Protein AF-A0A0C9XAH0-F1 (afdb_monomer)

Radius of gyration: 36.06 Å; Cα contacts (8 Å, |Δi|>4): 54; chains: 1; bounding box: 73×32×102 Å

Organism: NCBI:txid1095629

Solvent-accessible surface area (backbone atoms only — not comparable to full-atom values): 13513 Å² total; per-residue (Å²): 139,84,73,80,78,66,77,83,84,69,86,74,72,73,92,79,67,67,76,47,65,67,68,72,76,70,68,80,74,64,76,90,79,58,51,73,66,60,49,52,53,50,53,50,53,51,52,50,24,51,51,26,45,52,55,50,53,52,53,53,48,55,50,52,50,51,52,51,52,50,51,51,54,47,49,54,52,50,51,54,48,51,51,58,49,47,66,68,66,46,75,78,82,59,86,62,73,67,89,38,90,80,76,53,93,70,63,86,80,40,68,71,52,50,53,53,52,52,53,53,53,49,52,50,51,48,54,51,50,52,52,51,50,52,50,50,51,53,51,50,55,51,51,54,53,51,54,52,50,52,54,50,49,53,53,50,53,55,46,50,53,51,47,52,54,49,49,53,51,46,50,56,40,51,76,70,68,54,57,81,90,75,51,79,78,79,84,79,78,84,58,76,67,64,60,48,53,68,63,48,74,79,59,90,77,81,79,94,74,92,74,78,91,76,86,82,82,129

Foldseek 3Di:
DPDQQDDQPPVDDPPDQDAQDPVLVVDPDDPVVDDPVNVVVSVVSNVVSVVSVVVVVVVVVVVVVSVVVSVVSNVVSVVVVVVVVCVVPPDPPPVPPPLCPPPDDDDCPDPVSVVVVVVVVVVVVVVVVVVVVVVVVVVVVVVVVVVLVVVVVVLVVVLVVQQVVLVVQQVVCVVVVNPPVPRDDRDDRDDSVVSVVVVPVVDPDDDDDDDDPPPPDD

Secondary structure (DSSP, 8-state):
--SSS---------S-PPPP-GGGGS----GGG--HHHHHHHHHHHHHHHHHHHHHHHHHHHHHHHHHHHHHHHHHHHHHHHHHHHHHHS-----S--S-TTSSPPPTT-HHHHHHHHHHHHHHHHHHHHHHHHHHHHHHHHHHHHHHHHHHHHHHHHHHHHHHHHHHHHHHHHHTT--GGGSPPPPPPPPHHHHHHHHHTT----------------

pLDDT: mean 75.17, std 14.87, range [35.25, 93.38]

Mean predicted aligned error: 19.0 Å

Structure (mmCIF, N/CA/C/O backbone):
data_AF-A0A0C9XAH0-F1
#
_entry.id   AF-A0A0C9XAH0-F1
#
loop_
_atom_site.group_PDB
_atom_site.id
_atom_site.type_symbol
_atom_site.label_atom_id
_atom_site.label_alt_id
_atom_site.label_comp_id
_atom_site.label_asym_id
_atom_site.label_entity_id
_atom_site.label_seq_id
_atom_site.pdbx_PDB_ins_code
_atom_site.Cartn_x
_atom_site.Cartn_y
_atom_site.Cartn_z
_atom_site.occupancy
_atom_site.B_iso_or_equiv
_atom_site.auth_seq_id
_atom_site.auth_comp_id
_atom_site.auth_asym_id
_atom_site.auth_atom_id
_atom_site.pdbx_PDB_model_num
ATOM 1 N N . MET A 1 1 ? 15.353 -12.039 24.503 1.00 46.12 1 MET A N 1
ATOM 2 C CA . MET A 1 1 ? 15.187 -10.779 23.742 1.00 46.12 1 MET A CA 1
ATOM 3 C C . MET A 1 1 ? 16.096 -10.728 22.511 1.00 46.12 1 MET A C 1
ATOM 5 O O . MET A 1 1 ? 16.166 -9.697 21.864 1.00 46.12 1 MET A O 1
ATOM 9 N N . GLU A 1 2 ? 16.726 -11.841 22.132 1.00 47.19 2 GLU A N 1
ATOM 10 C CA . GLU A 1 2 ? 17.478 -11.991 20.885 1.00 47.19 2 GLU A CA 1
ATOM 11 C C . GLU A 1 2 ? 16.563 -12.721 19.892 1.00 47.19 2 GLU A C 1
ATOM 13 O O . GLU A 1 2 ? 16.041 -13.782 20.231 1.00 47.19 2 GLU A O 1
ATOM 18 N N . GLY A 1 3 ? 16.277 -12.141 18.722 1.00 58.88 3 GLY A N 1
ATOM 19 C CA . GLY A 1 3 ? 15.548 -12.852 17.658 1.00 58.88 3 GLY A CA 1
ATOM 20 C C . GLY A 1 3 ? 14.512 -12.058 16.859 1.00 58.88 3 GLY A C 1
ATOM 21 O O . GLY A 1 3 ? 14.064 -12.554 15.829 1.00 58.88 3 GLY A O 1
ATOM 22 N N . ILE A 1 4 ? 14.128 -10.847 17.282 1.00 59.34 4 ILE A N 1
ATOM 23 C CA . ILE A 1 4 ? 13.184 -10.012 16.506 1.00 59.34 4 ILE A CA 1
ATOM 24 C C . ILE A 1 4 ? 13.928 -9.164 15.469 1.00 59.34 4 ILE A C 1
ATOM 26 O O . ILE A 1 4 ? 13.488 -9.057 14.327 1.00 59.34 4 ILE A O 1
ATOM 30 N N . ILE A 1 5 ? 15.084 -8.612 15.839 1.00 57.19 5 ILE A N 1
ATOM 31 C CA . ILE A 1 5 ? 15.962 -7.903 14.910 1.00 57.19 5 ILE A CA 1
ATOM 32 C C . ILE A 1 5 ? 16.958 -8.934 14.389 1.00 57.19 5 ILE A C 1
ATOM 34 O O . ILE A 1 5 ? 17.930 -9.262 15.063 1.00 57.19 5 ILE A O 1
ATOM 38 N N . LYS A 1 6 ? 16.651 -9.522 13.232 1.00 62.62 6 LYS A N 1
ATOM 39 C CA . LYS A 1 6 ? 17.622 -10.330 12.493 1.00 62.62 6 LYS A CA 1
ATOM 40 C C . LYS A 1 6 ? 18.626 -9.389 11.835 1.00 62.62 6 LYS A C 1
ATOM 42 O O . LYS A 1 6 ? 18.218 -8.356 11.293 1.00 62.62 6 LYS A O 1
ATOM 47 N N . ASP A 1 7 ? 19.903 -9.758 11.882 1.00 60.03 7 ASP A N 1
ATOM 48 C CA . ASP A 1 7 ? 20.935 -9.083 11.101 1.00 60.03 7 ASP A CA 1
ATOM 49 C C . ASP A 1 7 ? 20.530 -9.080 9.618 1.00 60.03 7 ASP A C 1
ATOM 51 O O . ASP A 1 7 ? 19.894 -10.036 9.157 1.00 60.03 7 ASP A O 1
ATOM 55 N N . PRO A 1 8 ? 20.810 -7.991 8.880 1.00 59.47 8 PRO A N 1
ATOM 56 C CA . PRO A 1 8 ? 20.426 -7.879 7.482 1.00 59.47 8 PRO A CA 1
ATOM 57 C C . PRO A 1 8 ? 21.003 -9.049 6.684 1.00 59.47 8 PRO A C 1
ATOM 59 O O . PRO A 1 8 ? 22.214 -9.154 6.497 1.00 59.47 8 PRO A O 1
ATOM 62 N N . VAL A 1 9 ? 20.115 -9.918 6.195 1.00 62.28 9 VAL A N 1
ATOM 63 C CA . VAL A 1 9 ? 20.442 -11.028 5.294 1.00 62.28 9 VAL A CA 1
ATOM 64 C C . VAL A 1 9 ? 20.652 -10.440 3.901 1.00 62.28 9 VAL A C 1
ATOM 66 O O . VAL A 1 9 ? 19.836 -10.600 3.000 1.00 62.28 9 VAL A O 1
ATOM 69 N N . ILE A 1 10 ? 21.748 -9.710 3.723 1.00 60.62 10 ILE A N 1
ATOM 70 C CA . ILE A 1 10 ? 22.366 -9.582 2.405 1.00 60.62 10 ILE A CA 1
ATOM 71 C C . ILE A 1 10 ? 23.533 -10.566 2.417 1.00 60.62 10 ILE A C 1
ATOM 73 O O . ILE A 1 10 ? 24.694 -10.181 2.465 1.00 60.62 10 ILE A O 1
ATOM 77 N N . GLU A 1 11 ? 23.215 -11.861 2.476 1.00 61.06 11 GLU A N 1
ATOM 78 C CA . GLU A 1 11 ? 24.232 -12.913 2.598 1.00 61.06 11 GLU A CA 1
ATOM 79 C C . GLU A 1 11 ? 25.118 -13.018 1.350 1.00 61.06 11 GLU A C 1
ATOM 81 O O . GLU A 1 11 ? 26.228 -13.528 1.446 1.00 61.06 11 GLU A O 1
ATOM 86 N N . HIS A 1 12 ? 24.698 -12.466 0.205 1.00 58.00 12 HIS A N 1
ATOM 87 C CA . HIS A 1 12 ? 25.516 -12.443 -1.003 1.00 58.00 12 HIS A CA 1
ATOM 88 C C . HIS A 1 12 ? 25.282 -11.181 -1.837 1.00 58.00 12 HIS A C 1
ATOM 90 O O . HIS A 1 12 ? 24.401 -11.139 -2.694 1.00 58.00 12 HIS A O 1
ATOM 96 N N . ILE A 1 13 ? 26.124 -10.167 -1.635 1.00 59.44 13 ILE A N 1
ATOM 97 C CA . ILE A 1 13 ? 26.487 -9.273 -2.737 1.00 59.44 13 ILE A CA 1
ATOM 98 C C . ILE A 1 13 ? 27.631 -9.991 -3.459 1.00 59.44 13 ILE A C 1
ATOM 100 O O . ILE A 1 13 ? 28.625 -10.305 -2.811 1.00 59.44 13 ILE A O 1
ATOM 104 N N . PRO A 1 14 ? 27.512 -10.323 -4.753 1.00 64.88 14 PRO A N 1
ATOM 105 C CA . PRO A 1 14 ? 28.654 -10.825 -5.502 1.00 64.88 14 PRO A CA 1
ATOM 106 C C . PRO A 1 14 ? 29.762 -9.765 -5.464 1.00 64.88 14 PRO A C 1
ATOM 108 O O . PRO A 1 14 ? 29.553 -8.656 -5.954 1.00 64.88 14 PRO A O 1
ATOM 111 N N . ASP A 1 15 ? 30.917 -10.092 -4.880 1.00 64.69 15 ASP A N 1
ATOM 112 C CA . ASP A 1 15 ? 32.038 -9.149 -4.715 1.00 64.69 15 ASP A CA 1
ATOM 113 C C . ASP A 1 15 ? 32.602 -8.650 -6.062 1.00 64.69 15 ASP A C 1
ATOM 115 O O . ASP A 1 15 ? 33.240 -7.601 -6.134 1.00 64.69 15 ASP A O 1
ATOM 119 N N . GLU A 1 16 ? 32.316 -9.361 -7.156 1.00 69.31 16 GLU A N 1
ATOM 120 C CA . GLU A 1 16 ? 32.789 -9.051 -8.505 1.00 69.31 16 GLU A CA 1
ATOM 121 C C . GLU A 1 16 ? 31.611 -8.851 -9.469 1.00 69.31 16 GLU A C 1
ATOM 123 O O . GLU A 1 16 ? 31.290 -9.704 -10.298 1.00 69.31 16 GLU A O 1
ATOM 128 N N . LEU A 1 17 ? 30.934 -7.703 -9.370 1.00 75.00 17 LEU A N 1
ATOM 129 C CA . LEU A 1 17 ? 29.996 -7.279 -10.409 1.00 75.00 17 LEU A CA 1
ATOM 130 C C . LEU A 1 17 ? 30.741 -6.523 -11.515 1.00 75.00 17 LEU A C 1
ATOM 132 O O . LEU A 1 17 ? 31.530 -5.621 -11.220 1.00 75.00 17 LEU A O 1
ATOM 136 N N . PRO A 1 18 ? 30.461 -6.814 -12.796 1.00 81.31 18 PRO A N 1
ATOM 137 C CA . PRO A 1 18 ? 31.086 -6.091 -13.889 1.00 81.31 18 PRO A CA 1
ATOM 138 C C . PRO A 1 18 ? 30.673 -4.616 -13.837 1.00 81.31 18 PRO A C 1
ATOM 140 O O . PRO A 1 18 ? 29.486 -4.275 -13.761 1.00 81.31 18 PRO A O 1
ATOM 143 N N . LEU A 1 19 ? 31.666 -3.728 -13.855 1.00 84.06 19 LEU A N 1
ATOM 144 C CA . LEU A 1 19 ? 31.449 -2.287 -13.875 1.00 84.06 19 LEU A CA 1
ATOM 145 C C . LEU A 1 19 ? 31.277 -1.822 -15.331 1.00 84.06 19 LEU A C 1
ATOM 147 O O . LEU A 1 19 ? 32.104 -2.155 -16.184 1.00 84.06 19 LEU A O 1
ATOM 151 N N . PRO A 1 20 ? 30.210 -1.073 -15.650 1.00 86.56 20 PRO A N 1
ATOM 152 C CA . PRO A 1 20 ? 30.066 -0.464 -16.965 1.00 86.56 20 PRO A CA 1
ATOM 153 C C . PRO A 1 20 ? 31.129 0.621 -17.170 1.00 86.56 20 PRO A C 1
ATOM 155 O O . PRO A 1 20 ? 31.326 1.486 -16.314 1.00 86.56 20 PRO A O 1
ATOM 158 N N . ASP A 1 21 ? 31.798 0.594 -18.322 1.00 85.94 21 ASP A N 1
ATOM 159 C CA . ASP A 1 21 ? 32.747 1.639 -18.698 1.00 85.94 21 ASP A CA 1
ATOM 160 C C . ASP A 1 21 ? 32.004 2.891 -19.191 1.00 85.94 21 ASP A C 1
ATOM 162 O O . ASP A 1 21 ? 31.569 2.995 -20.341 1.00 85.94 21 ASP A O 1
ATOM 166 N N . TRP A 1 22 ? 31.856 3.869 -18.298 1.00 85.31 22 TRP A N 1
ATOM 167 C CA . TRP A 1 22 ? 31.214 5.148 -18.603 1.00 85.31 22 TRP A CA 1
ATOM 168 C C . TRP A 1 22 ? 32.088 6.086 -19.443 1.00 85.31 22 TRP A C 1
ATOM 170 O O . TRP A 1 22 ? 31.577 7.060 -20.003 1.00 85.31 22 TRP A O 1
ATOM 180 N N . SER A 1 23 ? 33.392 5.813 -19.567 1.00 84.06 23 SER A N 1
ATOM 181 C CA . SER A 1 23 ? 34.313 6.672 -20.320 1.00 84.06 23 SER A CA 1
ATOM 182 C C . SER A 1 23 ? 33.972 6.721 -21.817 1.00 84.06 23 SER A C 1
ATOM 184 O O . SER A 1 23 ? 34.202 7.739 -22.480 1.00 84.06 23 SER A O 1
ATOM 186 N N . LEU A 1 24 ? 33.303 5.680 -22.329 1.00 80.38 24 LEU A N 1
ATOM 187 C CA . LEU A 1 24 ? 32.838 5.560 -23.714 1.00 80.38 24 LEU A CA 1
ATOM 188 C C . LEU A 1 24 ? 31.839 6.660 -24.126 1.00 80.38 24 LEU A C 1
ATOM 190 O O . LEU A 1 24 ? 31.758 7.018 -25.309 1.00 80.38 24 LEU A O 1
ATO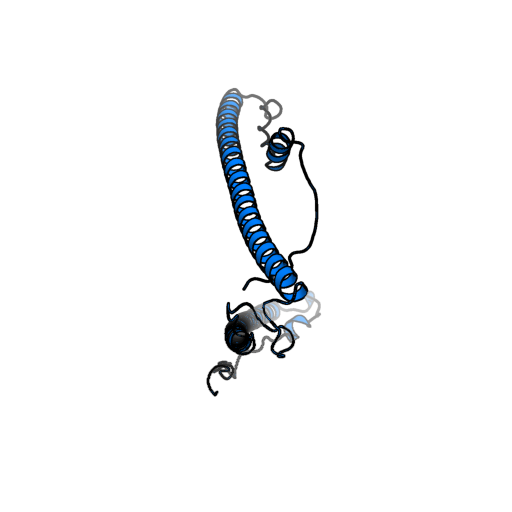M 194 N N . LEU A 1 25 ? 31.109 7.233 -23.161 1.00 79.31 25 LEU A N 1
ATOM 195 C CA . LEU A 1 25 ? 30.153 8.326 -23.382 1.00 79.31 25 LEU A CA 1
ATOM 196 C C . LEU A 1 25 ? 30.836 9.694 -23.533 1.00 79.31 25 LEU A C 1
ATOM 198 O O . LEU A 1 25 ? 30.278 10.604 -24.146 1.00 79.31 25 LEU A O 1
ATOM 202 N N . CYS A 1 26 ? 32.053 9.849 -23.010 1.00 74.25 26 CYS A N 1
ATOM 203 C CA . CYS A 1 26 ? 32.778 11.122 -22.993 1.00 74.25 26 CYS A CA 1
ATOM 204 C C . CYS A 1 26 ? 33.536 11.416 -24.298 1.00 74.25 26 CYS A C 1
ATOM 206 O O . CYS A 1 26 ? 34.076 12.511 -24.474 1.00 74.25 26 CYS A O 1
ATOM 208 N N . SER A 1 27 ? 33.576 10.465 -25.231 1.00 68.81 27 SER A N 1
ATOM 209 C CA . SER A 1 27 ? 34.263 10.621 -26.511 1.00 68.81 27 SER A CA 1
ATOM 210 C C . SER A 1 27 ? 33.478 11.550 -27.457 1.00 68.81 27 SER A C 1
ATOM 212 O O . SER A 1 27 ? 32.510 11.148 -28.108 1.00 68.81 27 SER A O 1
ATOM 214 N N . LYS A 1 28 ? 33.927 12.814 -27.528 1.00 65.12 28 LYS A N 1
ATOM 215 C CA . LYS A 1 28 ? 33.407 13.899 -28.390 1.00 65.12 28 LYS A CA 1
ATOM 216 C C . LYS A 1 28 ? 34.165 14.044 -29.721 1.00 65.12 28 LYS A C 1
ATOM 218 O O . LYS A 1 28 ? 34.132 15.109 -30.334 1.00 65.12 28 LYS A O 1
ATOM 223 N N . ALA A 1 29 ? 34.902 13.020 -30.150 1.00 65.44 29 ALA A N 1
ATOM 224 C CA . ALA A 1 29 ? 35.645 13.097 -31.404 1.00 65.44 29 ALA A CA 1
ATOM 225 C C . ALA A 1 29 ? 34.669 13.177 -32.603 1.00 65.44 29 ALA A C 1
ATOM 227 O O . ALA A 1 29 ? 33.700 12.414 -32.648 1.00 65.44 29 ALA A O 1
ATOM 228 N N . PRO A 1 30 ? 34.883 14.103 -33.557 1.00 65.00 30 PRO A N 1
ATOM 229 C CA . PRO A 1 30 ? 33.970 14.307 -34.676 1.00 65.00 30 PRO A CA 1
ATOM 230 C C . PRO A 1 30 ? 33.932 13.073 -35.593 1.00 65.00 30 PRO A C 1
ATOM 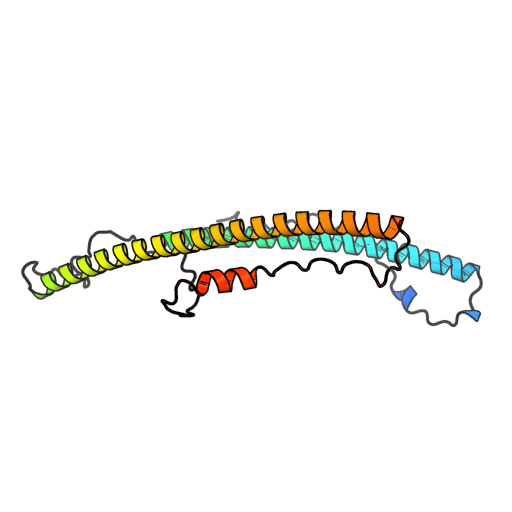232 O O . PRO A 1 30 ? 34.965 12.527 -35.964 1.00 65.00 30 PRO A O 1
ATOM 235 N N . LEU A 1 31 ? 32.723 12.664 -35.995 1.00 61.72 31 LEU A N 1
ATOM 236 C CA . LEU A 1 31 ? 32.425 11.475 -36.817 1.00 61.72 31 LEU A CA 1
ATOM 237 C C . LEU A 1 31 ? 33.313 11.241 -38.068 1.00 61.72 31 LEU A C 1
ATOM 239 O O . LEU A 1 31 ? 33.555 10.074 -38.372 1.00 61.72 31 LEU A O 1
ATOM 243 N N . PRO A 1 32 ? 33.832 12.261 -38.790 1.00 61.91 32 PRO A N 1
ATOM 244 C CA . PRO A 1 32 ? 34.646 12.040 -39.990 1.00 61.91 32 PRO A CA 1
ATOM 245 C C . PRO A 1 32 ? 36.018 11.395 -39.744 1.00 61.91 32 PRO A C 1
ATOM 247 O O . PRO A 1 32 ? 36.644 10.953 -40.702 1.00 61.91 32 PRO A O 1
ATOM 250 N N . SER A 1 33 ? 36.517 11.358 -38.501 1.00 65.81 33 SER A N 1
ATOM 251 C CA . SER A 1 33 ? 37.836 10.787 -38.176 1.00 65.81 33 SER A CA 1
ATOM 252 C C . SER A 1 33 ? 37.813 9.283 -37.885 1.00 65.81 33 SER A C 1
ATOM 254 O O . SER A 1 33 ? 38.867 8.684 -37.662 1.00 65.81 33 SER A O 1
ATOM 256 N N . TYR A 1 34 ? 36.634 8.657 -37.879 1.00 71.81 34 TYR A N 1
ATOM 257 C CA . TYR A 1 34 ? 36.492 7.242 -37.563 1.00 71.81 34 TYR A CA 1
ATOM 258 C C . TYR A 1 34 ? 36.506 6.377 -38.823 1.00 71.81 34 TYR A C 1
ATOM 260 O O . TYR A 1 34 ? 35.663 6.506 -39.708 1.00 71.81 34 TYR A O 1
ATOM 268 N N . SER A 1 35 ? 37.443 5.429 -38.864 1.00 83.62 35 SER A N 1
ATOM 269 C CA . SER A 1 35 ? 37.352 4.283 -39.768 1.00 83.62 35 SER A CA 1
ATOM 270 C C . SER A 1 35 ? 36.135 3.426 -39.405 1.00 83.62 35 SER A C 1
ATOM 272 O O . SER A 1 35 ? 35.741 3.359 -38.238 1.00 83.62 35 SER A O 1
ATOM 274 N N . ARG A 1 36 ? 35.566 2.720 -40.389 1.00 84.62 36 ARG A N 1
ATOM 275 C CA . ARG A 1 36 ? 34.455 1.775 -40.184 1.00 84.62 36 ARG A CA 1
ATOM 276 C C . ARG A 1 36 ? 34.761 0.754 -39.083 1.00 84.62 36 ARG A C 1
ATOM 278 O O . ARG A 1 36 ? 33.899 0.482 -38.258 1.00 84.62 36 ARG A O 1
ATOM 285 N N . TYR A 1 37 ? 35.994 0.255 -39.043 1.00 85.69 37 TYR A N 1
ATOM 286 C CA . TYR A 1 37 ? 36.451 -0.681 -38.016 1.00 85.69 37 TYR A CA 1
ATOM 287 C C . TYR A 1 37 ? 36.349 -0.082 -36.601 1.00 85.69 37 TYR A C 1
ATOM 289 O O . TYR A 1 37 ? 35.772 -0.691 -35.708 1.00 85.69 37 TYR A O 1
ATOM 297 N N . ASN A 1 38 ? 36.802 1.163 -36.422 1.00 83.50 38 ASN A N 1
ATOM 298 C CA . ASN A 1 38 ? 36.762 1.857 -35.130 1.00 83.50 38 ASN A CA 1
ATOM 299 C C . ASN A 1 38 ? 35.319 2.139 -34.664 1.00 83.50 38 ASN A C 1
ATOM 301 O O . ASN A 1 38 ? 35.058 2.239 -33.467 1.00 83.50 38 ASN A O 1
ATOM 305 N N . LEU A 1 39 ? 34.382 2.311 -35.604 1.00 84.00 39 LEU A N 1
ATOM 306 C CA . LEU A 1 39 ? 32.954 2.448 -35.306 1.00 84.00 39 LEU A CA 1
ATOM 307 C C . LEU A 1 39 ? 32.348 1.121 -34.841 1.00 84.00 39 LEU A C 1
ATOM 309 O O . LEU A 1 39 ? 31.641 1.115 -33.839 1.00 84.00 39 LEU A O 1
ATOM 313 N N . GLU A 1 40 ? 32.643 0.016 -35.529 1.00 87.94 40 GLU A N 1
ATOM 314 C CA . GLU A 1 40 ? 32.175 -1.324 -35.145 1.00 87.94 40 GLU A CA 1
ATOM 315 C C . GLU A 1 40 ? 32.716 -1.725 -33.759 1.00 87.94 40 GLU A C 1
ATOM 317 O O . GLU A 1 40 ? 31.945 -2.142 -32.897 1.00 87.94 40 GLU A O 1
ATOM 322 N N . GLU A 1 41 ? 34.003 -1.489 -33.491 1.00 87.38 41 GLU A N 1
ATOM 323 C CA . GLU A 1 41 ? 34.627 -1.730 -32.182 1.00 87.38 41 GLU A CA 1
ATOM 324 C C . GLU A 1 41 ? 33.981 -0.890 -31.070 1.00 87.38 41 GLU A C 1
ATOM 326 O O . GLU A 1 41 ? 33.631 -1.408 -30.008 1.00 87.38 41 GLU A O 1
ATOM 331 N N . ARG A 1 42 ? 33.721 0.397 -31.331 1.00 85.94 42 ARG A N 1
ATOM 332 C CA . ARG A 1 42 ? 33.041 1.277 -30.373 1.00 85.94 42 ARG A CA 1
ATOM 333 C C . ARG A 1 42 ? 31.590 0.859 -30.127 1.00 85.94 42 ARG A C 1
ATOM 335 O O . ARG A 1 42 ? 31.121 0.951 -28.995 1.00 85.94 42 ARG A O 1
ATOM 342 N N . CYS A 1 43 ? 30.874 0.408 -31.156 1.00 87.75 43 CYS A N 1
ATOM 343 C CA . CYS A 1 43 ? 29.521 -0.127 -31.009 1.00 87.75 43 CYS A CA 1
ATOM 344 C C . CYS A 1 43 ? 29.507 -1.393 -30.144 1.00 87.75 43 CYS A C 1
ATOM 346 O O . CYS A 1 43 ? 28.639 -1.509 -29.280 1.00 87.75 43 CYS A O 1
ATOM 348 N N . ASN A 1 44 ? 30.477 -2.292 -30.325 1.00 90.19 44 ASN A N 1
ATOM 349 C CA . ASN A 1 44 ? 30.611 -3.496 -29.506 1.00 90.19 44 ASN A CA 1
ATOM 350 C C . ASN A 1 44 ? 30.925 -3.147 -28.043 1.00 90.19 44 ASN A C 1
ATOM 352 O O . ASN A 1 44 ? 30.214 -3.600 -27.150 1.00 90.19 44 ASN A O 1
ATOM 356 N N . ALA A 1 45 ? 31.889 -2.254 -27.798 1.00 88.25 45 ALA A N 1
ATOM 357 C CA . ALA A 1 45 ? 32.232 -1.798 -26.448 1.00 88.25 45 ALA A CA 1
ATOM 358 C C . ALA A 1 45 ? 31.045 -1.121 -25.733 1.00 88.25 45 ALA A C 1
ATOM 360 O O . ALA A 1 45 ? 30.789 -1.361 -24.554 1.00 88.25 45 ALA A O 1
ATOM 361 N N . LEU A 1 46 ? 30.263 -0.305 -26.453 1.00 89.44 46 LEU A N 1
ATOM 362 C CA . LEU A 1 46 ? 29.039 0.299 -25.915 1.00 89.44 46 LEU A CA 1
ATOM 363 C C . LEU A 1 46 ? 27.955 -0.746 -25.615 1.00 89.44 46 LEU A C 1
ATOM 365 O O . LEU A 1 46 ? 27.236 -0.606 -24.624 1.00 89.44 46 LEU A O 1
ATOM 369 N N . ALA A 1 47 ? 27.822 -1.780 -26.448 1.00 91.00 47 ALA A N 1
ATOM 370 C CA . ALA A 1 47 ? 26.866 -2.861 -26.225 1.00 91.00 47 ALA A CA 1
ATOM 371 C C . ALA A 1 47 ? 27.225 -3.691 -24.980 1.00 91.00 47 ALA A C 1
ATOM 373 O O . ALA A 1 47 ? 26.340 -3.993 -24.178 1.00 91.00 47 ALA A O 1
ATOM 374 N N . GLU A 1 48 ? 28.509 -3.993 -24.779 1.00 90.88 48 GLU A N 1
ATOM 375 C CA . GLU A 1 48 ? 29.018 -4.676 -23.583 1.00 90.88 48 GLU A CA 1
ATOM 376 C C . GLU A 1 48 ? 28.814 -3.834 -22.318 1.00 90.88 48 GLU A C 1
ATOM 378 O O . GLU A 1 48 ? 28.241 -4.318 -21.339 1.00 90.88 48 GLU A O 1
ATOM 383 N N . ALA A 1 49 ? 29.170 -2.544 -22.354 1.00 90.00 49 ALA A N 1
ATOM 384 C CA . ALA A 1 49 ? 28.964 -1.630 -21.229 1.00 90.00 49 ALA A CA 1
ATOM 385 C C . ALA A 1 49 ? 27.475 -1.491 -20.859 1.00 90.00 49 ALA A C 1
ATOM 387 O O . ALA A 1 49 ? 27.119 -1.475 -19.679 1.00 90.00 49 ALA A O 1
ATOM 388 N N . LEU A 1 50 ? 26.582 -1.455 -21.853 1.00 92.12 50 LEU A N 1
ATOM 389 C CA . LEU A 1 50 ? 25.136 -1.466 -21.623 1.00 92.12 50 LEU A CA 1
ATOM 390 C C . LEU A 1 50 ? 24.675 -2.797 -21.009 1.00 92.12 50 LEU A C 1
ATOM 392 O O . LEU A 1 50 ? 23.811 -2.799 -20.129 1.00 92.12 50 LEU A O 1
ATOM 396 N N . GLY A 1 51 ? 25.261 -3.918 -21.434 1.00 91.12 51 GLY A N 1
ATOM 397 C CA . GLY A 1 51 ? 25.063 -5.230 -20.818 1.00 91.12 51 GLY A CA 1
ATOM 398 C C . GLY A 1 51 ? 25.422 -5.230 -19.329 1.00 91.12 51 GLY A C 1
ATOM 399 O O . GLY A 1 51 ? 24.593 -5.614 -18.504 1.00 91.12 51 GLY A O 1
ATOM 400 N N . HIS A 1 52 ? 26.599 -4.713 -18.969 1.00 91.19 52 HIS A N 1
ATOM 401 C CA . HIS A 1 52 ? 27.036 -4.587 -17.573 1.00 91.19 52 HIS A CA 1
ATOM 402 C C . HIS A 1 52 ? 26.109 -3.680 -16.753 1.00 91.19 52 HIS A C 1
ATOM 404 O O . HIS A 1 52 ? 25.706 -4.038 -15.647 1.00 91.19 52 HIS A O 1
ATOM 410 N N . ALA A 1 53 ? 25.689 -2.540 -17.313 1.00 91.50 53 ALA A N 1
ATOM 411 C CA . ALA A 1 53 ? 24.755 -1.631 -16.649 1.00 91.50 53 ALA A CA 1
ATOM 412 C C . ALA A 1 53 ? 23.388 -2.285 -16.368 1.00 91.50 53 ALA A C 1
ATOM 414 O O . ALA A 1 53 ? 22.801 -2.057 -15.311 1.00 91.50 53 ALA A O 1
ATOM 415 N N . LYS A 1 54 ? 22.883 -3.133 -17.277 1.00 92.44 54 LYS A N 1
ATOM 416 C CA . LYS A 1 54 ? 21.641 -3.894 -17.050 1.00 92.44 54 LYS A CA 1
ATOM 417 C C . LYS A 1 54 ? 21.764 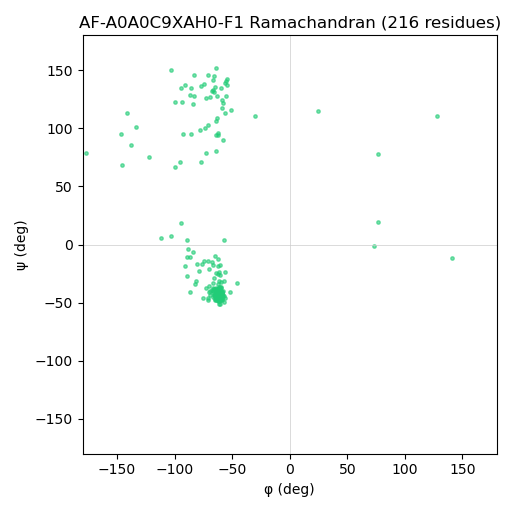-4.870 -15.883 1.00 92.44 54 LYS A C 1
ATOM 419 O O . LYS A 1 54 ? 20.836 -4.963 -15.085 1.00 92.44 54 LYS A O 1
ATOM 424 N N . VAL A 1 55 ? 22.893 -5.571 -15.777 1.00 89.56 55 VAL A N 1
ATOM 425 C CA . VAL A 1 55 ? 23.157 -6.497 -14.664 1.00 89.56 55 VAL A CA 1
ATOM 426 C C . VAL A 1 55 ? 23.224 -5.736 -13.338 1.00 89.56 55 VAL A C 1
ATOM 428 O O . VAL A 1 55 ? 22.569 -6.135 -12.380 1.00 89.56 55 VAL A O 1
ATOM 431 N N . GLN A 1 56 ? 23.918 -4.594 -13.301 1.00 87.94 56 GLN A N 1
ATOM 432 C CA . GLN A 1 56 ? 23.983 -3.721 -12.121 1.00 87.94 56 GLN A CA 1
ATOM 433 C C . GLN A 1 56 ? 22.598 -3.238 -11.675 1.00 87.94 56 GLN A C 1
ATOM 435 O O . GLN A 1 56 ? 22.274 -3.293 -10.492 1.00 87.94 56 GLN A O 1
ATOM 440 N N . LEU A 1 57 ? 21.750 -2.809 -12.616 1.00 90.81 57 LEU A N 1
ATOM 441 C CA . LEU A 1 57 ? 20.382 -2.386 -12.306 1.00 90.81 57 LEU A CA 1
ATOM 442 C C . LEU A 1 57 ? 19.525 -3.529 -11.758 1.00 90.81 57 LEU A C 1
ATOM 444 O O . LEU A 1 57 ? 18.755 -3.310 -10.826 1.00 90.81 57 LEU A O 1
ATOM 448 N N . ALA A 1 58 ? 19.655 -4.734 -12.317 1.00 89.31 58 ALA A N 1
ATOM 449 C CA . ALA A 1 58 ? 18.934 -5.901 -11.823 1.00 89.31 58 ALA A CA 1
ATOM 450 C C . ALA A 1 58 ? 19.341 -6.229 -10.380 1.00 89.31 58 ALA A C 1
ATOM 452 O O . ALA A 1 58 ? 18.479 -6.359 -9.517 1.00 89.31 58 ALA A O 1
ATOM 453 N N . VAL A 1 59 ? 20.646 -6.265 -10.094 1.00 87.06 59 VAL A N 1
ATOM 454 C CA . VAL A 1 59 ? 21.156 -6.520 -8.738 1.00 87.06 59 VAL A CA 1
ATOM 455 C C . VAL A 1 59 ? 20.732 -5.421 -7.765 1.00 87.06 59 VAL A C 1
ATOM 457 O O . VAL A 1 59 ? 20.273 -5.720 -6.666 1.00 87.06 59 VAL A O 1
ATOM 460 N N . ALA A 1 60 ? 20.817 -4.151 -8.166 1.00 86.81 60 ALA A N 1
ATOM 461 C CA . ALA A 1 60 ? 20.367 -3.036 -7.338 1.00 86.81 60 ALA A CA 1
ATOM 462 C C . ALA A 1 60 ? 18.872 -3.143 -6.992 1.00 86.81 60 ALA A C 1
ATOM 464 O O . ALA A 1 60 ? 18.490 -2.887 -5.852 1.00 86.81 60 ALA A O 1
ATOM 465 N N . HIS A 1 61 ? 18.033 -3.563 -7.944 1.00 90.00 61 HIS A N 1
ATOM 466 C CA . HIS A 1 61 ? 16.610 -3.791 -7.695 1.00 90.00 61 HIS A CA 1
ATOM 467 C C . HIS A 1 61 ? 16.398 -4.919 -6.677 1.00 90.00 61 HIS A C 1
ATOM 469 O O . HIS A 1 61 ? 15.662 -4.728 -5.711 1.00 90.00 61 HIS A O 1
ATOM 475 N N . GLU A 1 62 ? 17.076 -6.057 -6.830 1.00 87.00 62 GLU A N 1
ATOM 476 C CA . GLU A 1 62 ? 16.978 -7.164 -5.868 1.00 87.00 62 GLU A CA 1
ATOM 477 C C . GLU A 1 62 ? 17.414 -6.734 -4.456 1.00 87.00 62 GLU A C 1
ATOM 479 O O . GLU A 1 62 ? 16.720 -7.020 -3.478 1.00 87.00 62 GLU A O 1
ATOM 484 N N . ILE A 1 63 ? 18.495 -5.953 -4.339 1.00 86.00 63 ILE A N 1
ATOM 485 C CA . ILE A 1 63 ? 18.948 -5.387 -3.058 1.00 86.00 63 ILE A CA 1
ATOM 486 C C . ILE A 1 63 ? 17.881 -4.463 -2.461 1.00 86.00 63 ILE A C 1
ATOM 488 O O . ILE A 1 63 ? 17.537 -4.600 -1.286 1.00 86.00 63 ILE A O 1
ATOM 492 N N . MET A 1 64 ? 17.327 -3.538 -3.251 1.00 88.75 64 MET A N 1
ATOM 493 C CA . MET A 1 64 ? 16.272 -2.629 -2.789 1.00 88.75 64 MET A CA 1
ATOM 494 C C . MET A 1 64 ? 15.012 -3.384 -2.352 1.00 88.75 64 MET A C 1
ATOM 496 O O . MET A 1 64 ? 14.391 -3.020 -1.351 1.00 88.75 64 MET A O 1
ATOM 500 N N . SER A 1 65 ? 14.638 -4.437 -3.080 1.00 88.00 65 SER A N 1
ATOM 501 C CA . SER A 1 65 ? 13.517 -5.314 -2.736 1.00 88.00 65 SER A CA 1
ATOM 502 C C . SER A 1 65 ? 13.764 -6.019 -1.400 1.00 88.00 65 SER A C 1
ATOM 504 O O . SER A 1 65 ? 12.918 -5.957 -0.506 1.00 88.00 65 SER A O 1
ATOM 506 N N . GLY A 1 66 ? 14.959 -6.590 -1.209 1.00 86.19 66 GLY A N 1
ATOM 507 C CA . GLY A 1 66 ? 15.365 -7.217 0.051 1.00 86.19 66 GLY A CA 1
ATOM 508 C C . GLY A 1 66 ? 15.339 -6.244 1.233 1.00 86.19 66 GLY A C 1
ATOM 509 O O . GLY A 1 66 ? 14.737 -6.540 2.266 1.00 86.19 66 GLY A O 1
ATOM 510 N N . GLN A 1 67 ? 15.904 -5.045 1.062 1.00 85.69 67 GLN A N 1
ATOM 511 C CA . GLN A 1 67 ? 15.877 -3.982 2.075 1.00 85.69 67 GLN A CA 1
ATOM 512 C C . GLN A 1 67 ? 14.448 -3.543 2.416 1.00 85.69 67 GLN A C 1
ATOM 514 O O . GLN A 1 67 ? 14.109 -3.375 3.588 1.00 85.69 67 GLN A O 1
ATOM 519 N N . SER A 1 68 ? 13.590 -3.400 1.404 1.00 88.75 68 SER A N 1
ATOM 520 C CA . SER A 1 68 ? 12.182 -3.037 1.596 1.00 88.75 68 SER A CA 1
ATOM 521 C C . SER A 1 68 ? 11.431 -4.122 2.371 1.00 88.75 68 SER A C 1
ATOM 523 O O . SER A 1 68 ? 10.705 -3.818 3.316 1.00 88.75 68 SER A O 1
ATOM 525 N N . GLY A 1 69 ? 11.647 -5.394 2.024 1.00 88.75 69 GLY A N 1
ATOM 526 C CA . GLY A 1 69 ? 11.088 -6.533 2.751 1.00 88.75 69 GLY A CA 1
ATOM 527 C C . GLY A 1 6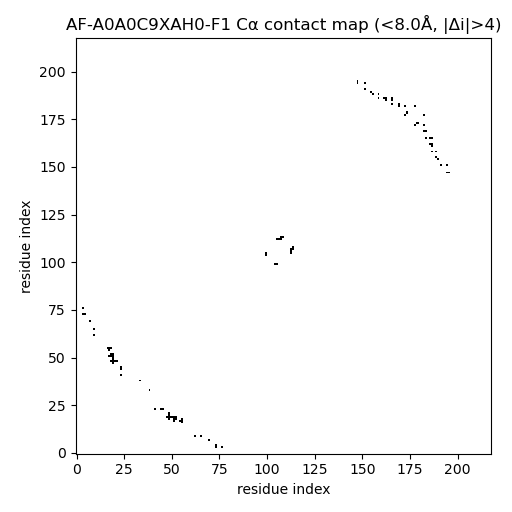9 ? 11.537 -6.565 4.212 1.00 88.75 69 GLY A C 1
ATOM 528 O O . GLY A 1 69 ? 10.720 -6.768 5.111 1.00 88.75 69 GLY A O 1
ATOM 529 N N . GLN A 1 70 ? 12.816 -6.289 4.472 1.00 84.88 70 GLN A N 1
ATOM 530 C CA . GLN A 1 70 ? 13.351 -6.224 5.829 1.00 84.88 70 GLN A CA 1
ATOM 531 C C . GLN A 1 70 ? 12.717 -5.098 6.654 1.00 84.88 70 GLN A C 1
ATOM 533 O O . GLN A 1 70 ? 12.349 -5.332 7.806 1.00 84.88 70 GLN A O 1
ATOM 538 N N . LEU A 1 71 ? 12.544 -3.908 6.072 1.00 90.56 71 LEU A N 1
ATOM 539 C CA . LEU A 1 71 ? 11.893 -2.783 6.746 1.00 90.56 71 LEU A CA 1
ATOM 540 C C . LEU A 1 71 ? 10.459 -3.134 7.164 1.00 90.56 71 LEU A C 1
ATOM 542 O O . LEU A 1 71 ? 10.050 -2.834 8.283 1.00 90.56 71 LEU A O 1
ATOM 546 N N . ILE A 1 72 ? 9.712 -3.827 6.299 1.00 90.75 72 ILE A N 1
ATOM 547 C CA . ILE A 1 72 ? 8.351 -4.287 6.608 1.00 90.75 72 ILE A CA 1
ATOM 548 C C . ILE A 1 72 ? 8.364 -5.258 7.794 1.00 90.75 72 ILE A C 1
ATOM 550 O O . ILE A 1 72 ? 7.596 -5.080 8.737 1.00 90.75 72 ILE A O 1
ATOM 554 N N . VAL A 1 73 ? 9.254 -6.256 7.787 1.00 89.00 73 VAL A N 1
ATOM 555 C CA . VAL A 1 73 ? 9.357 -7.235 8.884 1.00 89.00 73 VAL A CA 1
ATOM 556 C C . VAL A 1 73 ? 9.726 -6.554 10.205 1.00 89.00 73 VAL A C 1
ATOM 558 O O . VAL A 1 73 ? 9.137 -6.867 11.241 1.00 89.00 73 VAL A O 1
ATOM 561 N N . GLN A 1 74 ? 10.664 -5.603 10.179 1.00 87.62 74 GLN A N 1
ATOM 562 C CA . GLN A 1 74 ? 11.036 -4.823 11.360 1.00 87.62 74 GLN A CA 1
ATOM 563 C C . GLN A 1 74 ? 9.861 -3.987 11.874 1.00 87.62 74 GLN A C 1
ATOM 565 O O . GLN A 1 74 ? 9.572 -4.031 13.068 1.00 87.62 74 GLN A O 1
ATOM 570 N N . ASN A 1 75 ? 9.140 -3.298 10.986 1.00 92.56 75 ASN A N 1
ATOM 571 C CA . ASN A 1 75 ? 7.954 -2.521 11.348 1.00 92.56 75 ASN A CA 1
ATOM 572 C C . ASN A 1 75 ? 6.876 -3.396 11.991 1.00 92.56 75 ASN A C 1
ATOM 574 O O . ASN A 1 75 ? 6.394 -3.067 13.071 1.00 92.56 75 ASN A O 1
ATOM 578 N N . MET A 1 76 ? 6.565 -4.554 11.403 1.00 89.44 76 MET A N 1
ATOM 579 C CA . MET A 1 76 ? 5.613 -5.505 11.987 1.00 89.44 76 MET A CA 1
ATOM 580 C C . MET A 1 76 ? 6.049 -5.976 13.382 1.00 89.44 76 MET A C 1
ATOM 582 O O . MET A 1 76 ? 5.225 -6.094 14.289 1.00 89.44 76 MET A O 1
ATOM 586 N N . GLY A 1 77 ? 7.347 -6.232 13.573 1.00 90.38 77 GLY A N 1
ATOM 587 C CA . GLY A 1 77 ? 7.906 -6.590 14.876 1.00 90.38 77 GLY A CA 1
ATOM 588 C C . GLY A 1 77 ? 7.778 -5.464 15.908 1.00 90.38 77 GLY A C 1
ATOM 589 O O . GLY A 1 77 ? 7.404 -5.723 17.054 1.00 90.38 77 GLY A O 1
ATOM 590 N N . MET A 1 78 ? 8.042 -4.218 15.503 1.00 91.56 78 MET A N 1
ATOM 591 C CA . MET A 1 78 ? 7.876 -3.036 16.355 1.00 91.56 78 MET A CA 1
ATOM 592 C C . MET A 1 78 ? 6.412 -2.808 16.726 1.00 91.56 78 MET A C 1
ATOM 594 O O . MET A 1 78 ? 6.114 -2.609 17.899 1.00 91.56 78 MET A O 1
ATOM 598 N N . GLU A 1 79 ? 5.485 -2.915 15.774 1.00 93.19 79 GLU A N 1
ATOM 599 C CA . GLU A 1 79 ? 4.048 -2.808 16.041 1.00 93.19 79 GLU A CA 1
ATOM 600 C C . GLU A 1 79 ? 3.567 -3.875 17.025 1.00 93.19 79 GLU A C 1
ATOM 602 O O . GLU A 1 79 ? 2.837 -3.566 17.966 1.00 93.19 79 GLU A O 1
ATOM 607 N N . ALA A 1 80 ? 3.995 -5.129 16.851 1.00 92.06 80 ALA A N 1
ATOM 608 C CA . ALA A 1 80 ? 3.660 -6.200 17.783 1.00 92.06 80 ALA A CA 1
ATOM 609 C C . ALA A 1 80 ? 4.177 -5.887 19.196 1.00 92.06 80 ALA A C 1
ATOM 611 O O . ALA A 1 80 ? 3.446 -6.046 20.174 1.00 92.06 80 ALA A O 1
ATOM 612 N N . MET A 1 81 ? 5.409 -5.382 19.313 1.00 90.62 81 MET A N 1
ATOM 613 C CA . MET A 1 81 ? 5.967 -4.963 20.598 1.00 90.62 81 MET A CA 1
ATOM 614 C C . MET A 1 81 ? 5.175 -3.804 21.202 1.00 90.62 81 MET A C 1
ATOM 616 O O . MET A 1 81 ? 4.798 -3.886 22.370 1.00 90.62 81 MET A O 1
ATOM 620 N N . HIS A 1 82 ? 4.864 -2.776 20.413 1.00 93.38 82 HIS A N 1
ATOM 621 C CA . HIS A 1 82 ? 4.053 -1.642 20.847 1.00 93.38 82 HIS A CA 1
ATOM 622 C C . HIS A 1 82 ? 2.689 -2.095 21.360 1.00 93.38 82 HIS A C 1
ATOM 624 O O . HIS A 1 82 ? 2.301 -1.673 22.442 1.00 93.38 82 HIS A O 1
ATOM 630 N N . ARG A 1 83 ? 2.006 -3.020 20.675 1.00 90.50 83 AR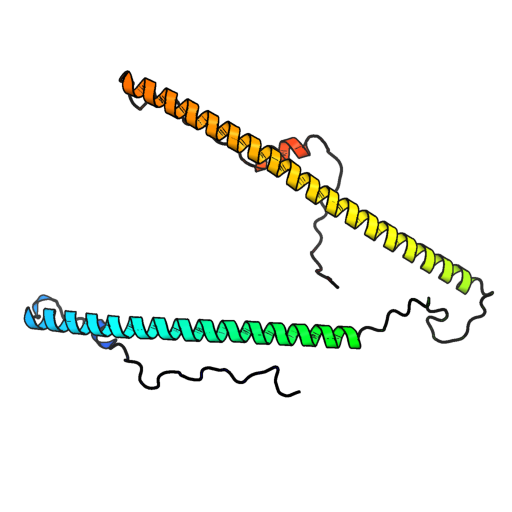G A N 1
ATOM 631 C CA . ARG A 1 83 ? 0.741 -3.595 21.164 1.00 90.50 83 ARG A CA 1
ATOM 632 C C . ARG A 1 83 ? 0.924 -4.299 22.506 1.00 90.50 83 ARG A C 1
ATOM 634 O O . ARG A 1 83 ? 0.180 -4.027 23.440 1.00 90.50 83 ARG A O 1
ATOM 641 N N . THR A 1 84 ? 1.949 -5.143 22.648 1.00 90.00 84 THR A N 1
ATOM 642 C CA . THR A 1 84 ? 2.189 -5.849 23.922 1.00 90.00 84 THR A CA 1
ATOM 643 C C . THR A 1 84 ? 2.582 -4.921 25.071 1.00 90.00 84 THR A C 1
ATOM 645 O O . THR A 1 84 ? 2.259 -5.211 26.222 1.00 90.00 84 THR A O 1
ATOM 648 N N . LEU A 1 85 ? 3.300 -3.829 24.790 1.00 90.44 85 LEU A N 1
ATOM 649 C CA . LEU A 1 85 ? 3.636 -2.809 25.782 1.00 90.44 85 LEU A CA 1
ATOM 650 C C . LEU A 1 85 ? 2.392 -2.019 26.160 1.00 90.44 85 LEU A C 1
ATOM 652 O O . LEU A 1 85 ? 2.081 -1.919 27.341 1.00 90.44 85 LEU A O 1
ATOM 656 N N . PHE A 1 86 ? 1.629 -1.570 25.168 1.00 88.69 86 PHE A N 1
ATOM 657 C CA . PHE A 1 86 ? 0.378 -0.859 25.371 1.00 88.69 86 PHE A CA 1
ATOM 658 C C . PHE A 1 86 ? -0.609 -1.677 26.211 1.00 88.69 86 PHE A C 1
ATOM 660 O O . PHE A 1 86 ? -1.138 -1.173 27.193 1.00 88.69 86 PHE A O 1
ATOM 667 N N . GLU A 1 87 ? -0.798 -2.965 25.921 1.00 86.81 87 GLU A N 1
ATOM 668 C CA . GLU A 1 87 ? -1.644 -3.857 26.729 1.00 86.81 87 GLU A CA 1
ATOM 669 C C . GLU A 1 87 ? -1.179 -3.988 28.189 1.00 86.81 87 GLU A C 1
ATOM 671 O O . GLU A 1 87 ? -2.002 -4.179 29.087 1.00 86.81 87 GLU A O 1
ATOM 676 N N . LYS A 1 88 ? 0.134 -3.909 28.442 1.00 85.44 88 LYS A N 1
ATOM 677 C CA . LYS A 1 88 ? 0.710 -3.984 29.793 1.00 85.44 88 LYS A CA 1
ATOM 678 C C . LYS A 1 88 ? 0.662 -2.650 30.535 1.00 85.44 88 LYS A C 1
ATOM 680 O O . LYS A 1 88 ? 0.537 -2.660 31.758 1.00 85.44 88 LYS A O 1
ATOM 685 N N . GLU A 1 89 ? 0.805 -1.540 29.819 1.00 85.44 89 GLU A N 1
ATOM 686 C CA . GLU A 1 89 ? 0.800 -0.180 30.364 1.00 85.44 89 GLU A CA 1
ATOM 687 C C . GLU A 1 89 ? -0.613 0.342 30.606 1.00 85.44 89 GLU A C 1
ATOM 689 O O . GLU A 1 89 ? -0.833 1.098 31.555 1.00 85.44 89 GLU A O 1
ATOM 694 N N . GLN A 1 90 ? -1.581 -0.079 29.790 1.00 77.31 90 GLN A N 1
ATOM 695 C CA . GLN A 1 90 ? -2.972 0.282 29.998 1.00 77.31 90 GLN A CA 1
ATOM 696 C C . GLN A 1 90 ? -3.416 -0.216 31.377 1.00 77.31 90 GLN A C 1
ATOM 698 O O . GLN A 1 90 ? -3.303 -1.416 31.673 1.00 77.31 90 GLN A O 1
ATOM 703 N N . PRO A 1 91 ? -3.939 0.672 32.247 1.00 69.50 91 PRO A N 1
ATOM 704 C CA . PRO A 1 91 ? -4.552 0.219 33.477 1.00 69.50 91 PRO A CA 1
ATOM 705 C C . PRO A 1 91 ? -5.633 -0.779 33.080 1.00 69.50 91 PRO A C 1
ATOM 707 O O . PRO A 1 91 ? -6.476 -0.493 32.228 1.00 69.50 91 PRO A O 1
ATOM 710 N N . LYS A 1 92 ? -5.606 -1.978 33.672 1.00 70.94 92 LYS A N 1
ATOM 711 C CA . LYS A 1 92 ? -6.715 -2.918 33.514 1.00 70.94 92 LYS A CA 1
ATOM 712 C C . LYS A 1 92 ? -7.973 -2.134 33.860 1.00 70.94 92 LYS A C 1
ATOM 714 O O . LYS A 1 92 ? -8.094 -1.681 35.000 1.00 70.94 92 LYS A O 1
ATOM 719 N N . ASN A 1 93 ? -8.865 -1.950 32.884 1.00 58.19 93 ASN A N 1
ATOM 720 C CA . ASN A 1 93 ? -10.195 -1.403 33.108 1.00 58.19 93 ASN A CA 1
ATOM 721 C C . ASN A 1 93 ? -10.923 -2.404 33.996 1.00 58.19 93 ASN A C 1
ATOM 723 O O . ASN A 1 93 ? -11.649 -3.280 33.534 1.00 58.19 93 ASN A O 1
ATOM 727 N N . ASN A 1 94 ? -10.646 -2.334 35.292 1.00 56.50 94 ASN A N 1
ATOM 728 C CA . ASN A 1 94 ? -11.461 -2.975 36.281 1.00 56.50 94 ASN A CA 1
ATOM 729 C C . ASN A 1 94 ? -12.799 -2.259 36.153 1.00 56.50 94 ASN A C 1
ATOM 731 O O . ASN A 1 94 ? -12.942 -1.134 36.614 1.00 56.50 94 ASN A O 1
ATOM 735 N N . ASP A 1 95 ? -13.776 -2.945 35.569 1.00 53.72 95 ASP A N 1
ATOM 736 C CA . ASP A 1 95 ? -15.199 -2.571 35.528 1.00 53.72 95 ASP A CA 1
ATOM 737 C C . ASP A 1 95 ? -15.809 -2.385 36.934 1.00 53.72 95 ASP A C 1
ATOM 739 O O . ASP A 1 95 ? -16.994 -2.128 37.121 1.00 53.72 95 ASP A O 1
ATOM 743 N N . ARG A 1 96 ? -14.976 -2.509 37.971 1.00 57.88 96 ARG A N 1
ATOM 744 C CA . ARG A 1 96 ? -15.224 -1.955 39.286 1.00 57.88 96 ARG A CA 1
ATOM 745 C C . ARG A 1 96 ? -15.244 -0.443 39.142 1.00 57.88 96 ARG A C 1
ATOM 747 O O . ARG A 1 96 ? -14.196 0.191 39.239 1.00 57.88 96 ARG A O 1
ATOM 754 N N . THR A 1 97 ? -16.446 0.107 38.959 1.00 59.16 97 THR A N 1
ATOM 755 C CA . THR A 1 97 ? -16.782 1.498 39.277 1.00 59.16 97 THR A CA 1
ATOM 756 C C . THR A 1 97 ? -15.904 1.918 40.444 1.00 59.16 97 THR A C 1
ATOM 758 O O . THR A 1 97 ? -16.013 1.332 41.526 1.00 59.16 97 THR A O 1
ATOM 761 N N . ALA A 1 98 ? -14.946 2.815 40.203 1.00 59.03 98 ALA A N 1
ATOM 762 C CA . ALA A 1 98 ? -14.010 3.226 41.232 1.00 59.03 98 ALA A CA 1
ATOM 763 C C . ALA A 1 98 ? -14.834 3.889 42.337 1.00 59.03 98 ALA A C 1
ATOM 765 O O . ALA A 1 98 ? -15.157 5.068 42.251 1.00 59.03 98 ALA A O 1
ATOM 766 N N . MET A 1 99 ? -15.217 3.117 43.364 1.00 58.31 99 MET A N 1
ATOM 767 C CA . MET A 1 99 ? -16.087 3.604 44.438 1.00 58.31 99 MET A CA 1
ATOM 768 C C . MET A 1 99 ? -15.443 4.785 45.176 1.00 58.31 99 MET A C 1
ATOM 770 O O . MET A 1 99 ? -16.141 5.548 45.841 1.00 58.31 99 MET A O 1
ATOM 774 N N . PHE A 1 100 ? -14.122 4.951 45.016 1.00 62.72 100 PHE A N 1
ATOM 775 C CA . PHE A 1 100 ? -13.304 5.986 45.631 1.00 62.72 100 PHE A CA 1
ATOM 776 C C . PHE A 1 100 ? -12.291 6.562 44.622 1.00 62.72 100 PHE A C 1
ATOM 778 O O . PHE A 1 100 ? -11.133 6.143 44.612 1.00 62.72 100 PHE A O 1
ATOM 785 N N . PRO A 1 101 ? -12.664 7.561 43.801 1.00 61.88 101 PRO A N 1
ATOM 786 C CA . PRO A 1 101 ? -11.762 8.168 42.811 1.00 61.88 101 PRO A CA 1
ATOM 787 C C . PRO A 1 101 ? -10.520 8.856 43.416 1.00 61.88 101 PRO A C 1
ATOM 789 O O . PRO A 1 101 ? -9.578 9.162 42.696 1.00 61.88 101 PRO A O 1
ATOM 792 N N . LYS A 1 102 ? -10.489 9.077 44.741 1.00 67.69 102 LYS A N 1
ATOM 793 C CA . LYS A 1 102 ? -9.331 9.613 45.488 1.00 67.69 102 LYS A CA 1
ATOM 794 C C . LYS A 1 102 ? -8.670 8.601 46.441 1.00 67.69 102 LYS A C 1
ATOM 796 O O . LYS A 1 102 ? -7.819 8.995 47.225 1.00 67.69 102 LYS A O 1
ATOM 801 N N . GLY A 1 103 ? -9.086 7.330 46.440 1.00 68.06 103 GLY A N 1
ATOM 802 C CA . GLY A 1 103 ? -8.512 6.290 47.312 1.00 68.06 103 GLY A CA 1
ATOM 803 C C . GLY A 1 103 ? -8.881 6.373 48.803 1.00 68.06 103 GLY A C 1
ATOM 804 O O . GLY A 1 103 ? -8.493 5.497 49.569 1.00 68.06 103 GLY A O 1
ATOM 805 N N . PHE A 1 104 ? -9.659 7.376 49.223 1.00 69.44 104 PHE A N 1
ATOM 806 C CA . PHE A 1 104 ? -10.182 7.486 50.587 1.00 69.44 104 PHE A CA 1
ATOM 807 C C . PHE A 1 104 ? -11.582 6.878 50.680 1.00 69.44 104 PHE A C 1
ATOM 809 O O . PHE A 1 104 ? -12.433 7.164 49.834 1.00 69.44 104 PHE A O 1
ATOM 816 N N . GLY A 1 105 ? -11.829 6.075 51.719 1.00 64.81 105 GLY A N 1
ATOM 817 C CA . GLY A 1 105 ? -13.160 5.550 52.015 1.00 64.81 105 GLY A CA 1
ATOM 818 C C . GLY A 1 105 ? -14.153 6.694 52.226 1.00 64.81 105 GLY A C 1
ATOM 819 O O . GLY A 1 105 ? -13.942 7.553 53.077 1.00 64.81 105 GLY A O 1
ATOM 820 N N . ARG A 1 106 ? -15.216 6.718 51.423 1.00 69.00 106 ARG A N 1
ATOM 821 C CA . ARG A 1 106 ? -16.356 7.637 51.551 1.00 69.00 106 ARG A CA 1
ATOM 822 C C . ARG A 1 106 ? -17.546 6.903 52.154 1.00 69.00 106 ARG A C 1
ATOM 824 O O . ARG A 1 106 ? -17.709 5.701 51.933 1.00 69.00 106 ARG A O 1
ATOM 831 N N . HIS A 1 107 ? -18.395 7.623 52.878 1.00 71.06 107 HIS A N 1
ATOM 832 C CA . HIS A 1 107 ? -19.665 7.073 53.328 1.00 71.06 107 HIS A CA 1
ATOM 833 C C . HIS A 1 107 ? -20.614 6.959 52.131 1.00 71.06 107 HIS A C 1
ATOM 835 O O . HIS A 1 107 ? -20.874 7.938 51.441 1.00 71.06 107 HIS A O 1
ATOM 841 N N . ALA A 1 108 ? -21.161 5.765 51.893 1.00 67.81 108 ALA A N 1
ATOM 842 C CA . ALA A 1 108 ? -22.110 5.522 50.800 1.00 67.81 108 ALA A CA 1
ATOM 843 C C . ALA A 1 108 ? -23.440 6.292 50.957 1.00 67.81 108 ALA A C 1
ATOM 845 O O . ALA A 1 108 ? -24.259 6.323 50.043 1.00 67.81 108 ALA A O 1
ATOM 846 N N . THR A 1 109 ? -23.657 6.904 52.122 1.00 74.56 109 THR A N 1
ATOM 847 C CA . THR A 1 109 ? -24.820 7.742 52.429 1.00 74.56 109 THR A CA 1
ATOM 848 C C . THR A 1 109 ? -24.592 9.215 52.075 1.00 74.56 109 THR A C 1
ATOM 850 O O . THR A 1 109 ? -25.547 9.987 52.097 1.00 74.56 109 THR A O 1
ATOM 853 N N . ASP A 1 110 ? -23.359 9.628 51.750 1.00 79.62 110 ASP A N 1
ATOM 854 C CA . ASP A 1 110 ? -23.096 11.023 51.396 1.00 79.62 110 ASP A CA 1
ATOM 855 C C . ASP A 1 110 ? -23.814 11.396 50.087 1.00 79.62 110 ASP A C 1
ATOM 857 O O . ASP A 1 110 ? -23.668 10.695 49.077 1.00 79.62 110 ASP A O 1
ATOM 861 N N . PRO A 1 111 ? -24.547 12.523 50.051 1.00 81.06 111 PRO A N 1
ATOM 862 C CA . PRO A 1 111 ? -25.300 12.941 48.870 1.00 81.06 111 PRO A CA 1
ATOM 863 C C . PRO A 1 111 ? -24.399 13.196 47.652 1.00 81.06 111 PRO A C 1
ATOM 865 O O . PRO A 1 111 ? -24.804 12.918 46.525 1.00 81.06 111 PRO A O 1
ATOM 868 N N . GLU A 1 112 ? -23.155 13.641 47.864 1.00 78.31 112 GLU A N 1
ATOM 869 C CA . GLU A 1 112 ? -22.160 13.795 46.793 1.00 78.31 112 GLU A CA 1
ATOM 870 C C . GLU A 1 112 ? -21.792 12.458 46.133 1.00 78.31 112 GLU A C 1
ATOM 872 O O . GLU A 1 112 ? -21.602 12.396 44.919 1.00 78.31 112 GLU A O 1
ATOM 877 N N . TRP A 1 113 ? -21.694 11.378 46.917 1.00 76.00 113 TRP A N 1
ATOM 878 C CA . TRP A 1 113 ? -21.365 10.047 46.400 1.00 76.00 113 TRP A CA 1
ATOM 879 C C . TRP A 1 113 ? -22.521 9.476 45.579 1.00 76.00 113 TRP A C 1
ATOM 881 O O . TRP A 1 113 ? -22.303 8.913 44.506 1.00 76.00 113 TRP A O 1
ATOM 891 N N . VAL A 1 114 ? -23.757 9.680 46.048 1.00 78.75 114 VAL A N 1
ATOM 892 C CA . VAL A 1 114 ? -24.955 9.290 45.300 1.00 78.75 114 VAL A CA 1
ATOM 893 C C . VAL A 1 114 ? -24.992 10.033 43.967 1.00 78.75 114 VAL A C 1
ATOM 895 O O . VAL A 1 114 ? -25.072 9.384 42.934 1.00 78.75 114 VAL A O 1
ATOM 898 N N . GLN A 1 115 ? -24.837 11.358 43.944 1.00 80.69 115 GLN A N 1
ATOM 899 C CA . GLN A 1 115 ? -24.839 12.118 42.686 1.00 80.69 115 GLN A CA 1
ATOM 900 C C . GLN A 1 115 ? -23.751 11.651 41.708 1.00 80.69 115 GLN A C 1
ATOM 902 O O . GLN A 1 115 ? -24.044 11.443 40.534 1.00 80.69 115 GLN A O 1
ATOM 907 N N . GLN A 1 116 ? -22.531 11.398 42.191 1.00 77.62 116 GLN A N 1
ATOM 908 C CA . GLN A 1 116 ? -21.438 10.879 41.358 1.00 77.62 116 GLN A CA 1
ATOM 909 C C . GLN A 1 116 ? -21.740 9.502 40.757 1.00 77.62 116 GLN A C 1
ATOM 911 O O . GLN A 1 116 ? -21.354 9.212 39.626 1.00 77.62 116 GLN A O 1
ATOM 916 N N . LYS A 1 117 ? -22.433 8.633 41.497 1.00 80.12 117 LYS A N 1
ATOM 917 C CA . LYS A 1 117 ? -22.836 7.325 40.977 1.00 80.12 117 LYS A CA 1
ATOM 918 C C . LYS A 1 117 ? -23.833 7.472 39.826 1.00 80.12 117 LYS A C 1
ATOM 920 O O . LYS A 1 117 ? -23.680 6.806 38.808 1.00 80.12 117 LYS A O 1
ATOM 925 N N . TRP A 1 118 ? -24.811 8.362 39.974 1.00 82.19 118 TRP A N 1
ATOM 926 C CA . TRP A 1 118 ? -25.813 8.615 38.939 1.00 82.19 118 TRP A CA 1
ATOM 927 C C . TRP A 1 118 ? -25.182 9.222 37.683 1.00 82.19 118 TRP A C 1
ATOM 929 O O . TRP A 1 118 ? -25.457 8.744 36.588 1.00 82.19 118 TRP A O 1
ATOM 939 N N . THR A 1 119 ? -24.259 10.183 37.823 1.00 81.62 119 THR A N 1
ATOM 940 C CA . THR A 1 119 ? -23.550 10.749 36.663 1.00 81.62 119 THR A CA 1
ATOM 941 C C . THR A 1 119 ? -22.729 9.697 35.925 1.00 81.62 119 THR A C 1
ATOM 943 O O . THR A 1 119 ? -22.747 9.669 34.702 1.00 81.62 119 THR A O 1
ATOM 946 N N . LEU A 1 120 ? -22.053 8.790 36.639 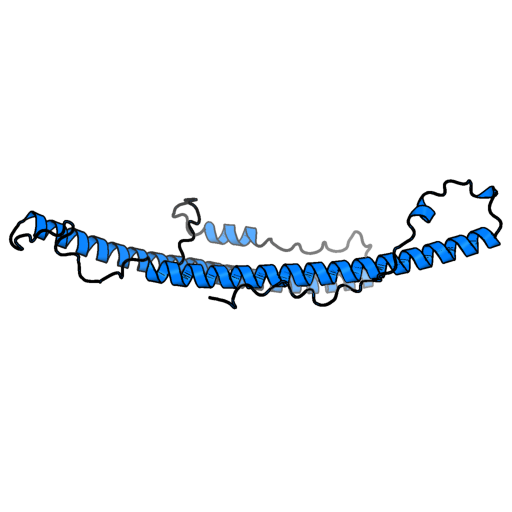1.00 77.69 120 LEU A N 1
ATOM 947 C CA . LEU A 1 120 ? -21.294 7.702 36.012 1.00 77.69 120 LEU A CA 1
ATOM 948 C C . LEU A 1 120 ? -22.199 6.691 35.295 1.00 77.69 120 LEU A C 1
ATOM 950 O O . LEU A 1 120 ? -21.856 6.224 34.209 1.00 77.69 120 LEU A O 1
ATOM 954 N N . GLU A 1 121 ? -23.346 6.348 35.885 1.00 80.56 121 GLU A N 1
ATOM 955 C CA . GLU A 1 121 ? -24.341 5.483 35.241 1.00 80.56 121 GLU A CA 1
ATOM 956 C C . GLU A 1 121 ? -24.921 6.144 33.982 1.00 80.56 121 GLU A C 1
ATOM 958 O O . GLU A 1 121 ? -25.067 5.480 32.955 1.00 80.56 121 GLU A O 1
ATOM 963 N N . ASP A 1 122 ? -25.204 7.445 34.026 1.00 80.88 122 ASP A N 1
ATOM 964 C CA . ASP A 1 122 ? -25.751 8.186 32.889 1.00 80.88 122 ASP A CA 1
ATOM 965 C C . ASP A 1 122 ? -24.705 8.426 31.792 1.00 80.88 122 ASP A C 1
ATOM 967 O O . ASP A 1 122 ? -25.011 8.252 30.614 1.00 80.88 122 ASP A O 1
ATOM 971 N N . GLU A 1 123 ? -23.444 8.692 32.144 1.00 81.19 123 GLU A N 1
ATOM 972 C CA . GLU A 1 123 ? -22.326 8.701 31.192 1.00 81.19 123 GLU A CA 1
ATOM 973 C C . GLU A 1 123 ? -22.125 7.332 30.530 1.00 81.19 123 GLU A C 1
ATOM 975 O O . GLU A 1 123 ? -21.813 7.256 29.339 1.00 81.19 123 GLU A O 1
ATOM 980 N N . GLY A 1 124 ? -22.289 6.241 31.285 1.00 79.62 124 GLY A N 1
ATOM 981 C CA . GLY A 1 124 ? -22.239 4.877 30.762 1.00 79.62 124 GLY A CA 1
ATOM 982 C C . GLY A 1 124 ? -23.335 4.630 29.727 1.00 79.62 124 GLY A C 1
ATOM 983 O O . GLY A 1 124 ? -23.039 4.225 28.601 1.00 79.62 124 GLY A O 1
ATOM 984 N N . LYS A 1 125 ? -24.585 4.962 30.074 1.00 82.56 125 LYS A N 1
ATOM 985 C CA . LYS A 1 125 ? -25.736 4.868 29.161 1.00 82.56 125 LYS A CA 1
ATOM 986 C C . LYS A 1 125 ? -25.540 5.743 27.923 1.00 82.56 125 LYS A C 1
ATOM 988 O O . LYS A 1 125 ? -25.780 5.272 26.814 1.00 82.56 125 LYS A O 1
ATOM 993 N N . GLN A 1 126 ? -25.050 6.974 28.082 1.00 78.56 126 GLN A N 1
ATOM 994 C CA . GLN A 1 126 ? -24.796 7.874 26.957 1.00 78.56 126 GLN A CA 1
ATOM 995 C C . GLN A 1 126 ? -23.729 7.300 26.018 1.00 78.56 126 GLN A C 1
ATOM 997 O O . GLN A 1 126 ? -23.945 7.238 24.813 1.00 78.56 126 GLN A O 1
ATOM 1002 N N . LYS A 1 127 ? -22.623 6.767 26.555 1.00 80.56 127 LYS A N 1
ATOM 1003 C CA . LYS A 1 127 ? -21.582 6.102 25.753 1.00 80.56 127 LYS A CA 1
ATOM 1004 C C . LYS A 1 127 ? -22.118 4.885 24.993 1.00 80.56 127 LYS A C 1
ATOM 1006 O O . LYS A 1 127 ? -21.667 4.620 23.878 1.00 80.56 127 LYS A O 1
ATOM 1011 N N . GLU A 1 128 ? -23.041 4.117 25.569 1.00 83.50 128 GLU A N 1
ATOM 1012 C CA . GLU A 1 128 ? -23.684 2.995 24.871 1.00 83.50 128 GLU A CA 1
ATOM 1013 C C . GLU A 1 128 ? -24.619 3.463 23.755 1.00 83.50 128 GLU A C 1
ATOM 1015 O O . GLU A 1 128 ? -24.556 2.924 22.644 1.00 83.50 128 GLU A O 1
ATOM 1020 N N . VAL A 1 129 ? -25.423 4.496 24.015 1.00 85.62 129 VAL A N 1
ATOM 1021 C CA . VAL A 1 129 ? -26.293 5.126 23.015 1.00 85.62 129 VAL A CA 1
ATOM 1022 C C . VAL A 1 129 ? -25.461 5.693 21.867 1.00 85.62 129 VAL A C 1
ATOM 1024 O O . VAL A 1 129 ? -25.735 5.376 20.712 1.00 85.62 129 VAL A O 1
ATOM 1027 N N . ASP A 1 130 ? -24.388 6.427 22.155 1.00 82.44 130 ASP A N 1
ATOM 1028 C CA . ASP A 1 130 ? -23.500 7.002 21.142 1.00 82.44 130 ASP A CA 1
ATOM 1029 C C . ASP A 1 130 ? -22.828 5.905 20.302 1.00 82.44 130 ASP A C 1
ATOM 1031 O O . ASP A 1 130 ? -22.738 6.004 19.077 1.00 82.44 130 ASP A O 1
ATOM 1035 N N . LYS A 1 131 ? -22.388 4.800 20.925 1.00 88.56 131 LYS A N 1
ATOM 1036 C CA . LYS A 1 131 ? -21.848 3.637 20.196 1.00 88.56 131 LYS A CA 1
ATOM 1037 C C . LYS A 1 131 ? -22.901 2.999 19.294 1.00 88.56 131 LYS A C 1
ATOM 1039 O O . LYS A 1 131 ? -22.577 2.621 18.164 1.00 88.56 131 LYS A O 1
ATOM 1044 N N . ALA A 1 132 ? -24.137 2.857 19.769 1.00 85.69 132 ALA A N 1
ATOM 1045 C CA . ALA A 1 132 ? -25.237 2.325 18.973 1.00 85.69 132 ALA A CA 1
ATOM 1046 C C . ALA A 1 132 ? -25.559 3.251 17.789 1.00 85.69 132 ALA A C 1
ATOM 1048 O O . ALA A 1 132 ? -25.625 2.782 16.652 1.00 85.69 132 ALA A O 1
ATOM 1049 N N . GLN A 1 133 ? -25.639 4.563 18.019 1.00 84.62 133 GLN A N 1
ATOM 1050 C CA . GLN A 1 133 ? -25.849 5.567 16.974 1.00 84.62 133 GLN A CA 1
ATOM 1051 C C . GLN A 1 133 ? -24.726 5.547 15.933 1.00 84.62 133 GLN A C 1
ATOM 1053 O O . GLN A 1 133 ? -24.999 5.479 14.736 1.00 84.62 133 GLN A O 1
ATOM 1058 N N . ARG A 1 134 ? -23.457 5.488 16.361 1.00 86.06 134 ARG A N 1
ATOM 1059 C CA . ARG A 1 134 ? -22.305 5.364 15.451 1.00 86.06 134 ARG A CA 1
ATOM 1060 C C . ARG A 1 134 ? -22.392 4.108 14.584 1.00 86.06 134 ARG A C 1
ATOM 1062 O O . ARG A 1 134 ? -22.095 4.170 13.391 1.00 86.06 134 ARG A O 1
ATOM 1069 N N . LYS A 1 135 ? -22.811 2.967 15.146 1.00 88.31 135 LYS A N 1
ATOM 1070 C CA . LYS A 1 135 ? -23.016 1.725 14.378 1.00 88.31 135 LYS A CA 1
ATOM 1071 C C . LYS A 1 135 ? -24.127 1.881 13.340 1.00 88.31 135 LYS A C 1
ATOM 1073 O O . LYS A 1 135 ? -23.915 1.510 12.187 1.00 88.31 135 LYS A O 1
ATOM 1078 N N . VAL A 1 136 ? -25.263 2.468 13.721 1.00 88.12 136 VAL A N 1
ATOM 1079 C CA . VAL A 1 136 ? -26.391 2.729 12.810 1.00 88.12 136 VAL A CA 1
ATOM 1080 C C . VAL A 1 136 ? -25.976 3.682 11.688 1.00 88.12 136 VAL A C 1
ATOM 1082 O O . VAL A 1 136 ? -26.203 3.380 10.520 1.00 88.12 136 VAL A O 1
ATOM 1085 N N . MET A 1 137 ? -25.271 4.772 12.003 1.00 82.69 137 MET A N 1
ATOM 1086 C CA . MET A 1 137 ? -24.749 5.704 11.000 1.00 82.69 137 MET A CA 1
ATOM 1087 C C . MET A 1 137 ? -23.772 5.032 10.031 1.00 82.69 137 MET A C 1
ATOM 1089 O O . MET A 1 137 ? -23.875 5.221 8.819 1.00 82.69 137 MET A O 1
ATOM 1093 N N . LYS A 1 138 ? -22.828 4.221 10.535 1.00 87.56 138 LYS A N 1
ATOM 1094 C CA . LYS A 1 138 ? -21.887 3.474 9.683 1.00 87.56 138 LYS A CA 1
ATOM 1095 C C . LYS A 1 138 ? -22.624 2.485 8.772 1.00 87.56 138 LYS A C 1
ATOM 1097 O O . LYS A 1 138 ? -22.274 2.378 7.598 1.00 87.56 138 LYS A O 1
ATOM 1102 N N . ALA A 1 139 ? -23.643 1.791 9.282 1.00 87.69 139 ALA A N 1
ATOM 1103 C CA . ALA A 1 139 ? -24.466 0.881 8.489 1.00 87.69 139 ALA A CA 1
ATOM 1104 C C . ALA A 1 139 ? -25.269 1.628 7.408 1.00 87.69 139 ALA A C 1
ATOM 1106 O O . ALA A 1 139 ? -25.232 1.225 6.248 1.00 87.69 139 ALA A O 1
ATOM 1107 N N . GLY A 1 140 ? -25.893 2.759 7.752 1.00 84.44 140 GLY A N 1
ATOM 1108 C CA . GLY A 1 140 ? -26.623 3.605 6.802 1.00 84.44 140 GLY A CA 1
ATOM 1109 C C . GLY A 1 140 ? -25.728 4.155 5.689 1.00 84.44 140 GLY A C 1
ATOM 1110 O O . GLY A 1 140 ? -26.074 4.062 4.514 1.00 84.44 140 GLY A O 1
ATOM 1111 N N . LYS A 1 141 ? -24.521 4.636 6.025 1.00 85.19 141 LYS A N 1
ATOM 1112 C CA . LYS A 1 141 ? -23.529 5.079 5.025 1.00 85.19 141 LYS A CA 1
ATOM 1113 C C . LYS A 1 141 ? -23.115 3.946 4.080 1.00 85.19 141 LYS A C 1
ATOM 1115 O O . LYS A 1 141 ? -22.947 4.183 2.887 1.00 85.19 141 LYS A O 1
ATOM 1120 N N . LYS A 1 142 ? -22.948 2.719 4.588 1.00 86.31 142 LYS A N 1
ATOM 1121 C CA . LYS A 1 142 ? -22.637 1.546 3.753 1.00 86.31 142 LYS A CA 1
ATOM 1122 C C . LYS A 1 142 ? -23.804 1.187 2.830 1.00 86.31 142 LYS A C 1
ATOM 1124 O O . LYS A 1 142 ? -23.564 0.988 1.646 1.00 86.31 142 LYS A O 1
ATOM 1129 N N . ALA A 1 143 ? -25.035 1.171 3.341 1.00 85.94 143 ALA A N 1
ATOM 1130 C CA . ALA A 1 143 ? -26.229 0.894 2.542 1.00 85.94 143 ALA A CA 1
ATOM 1131 C C . A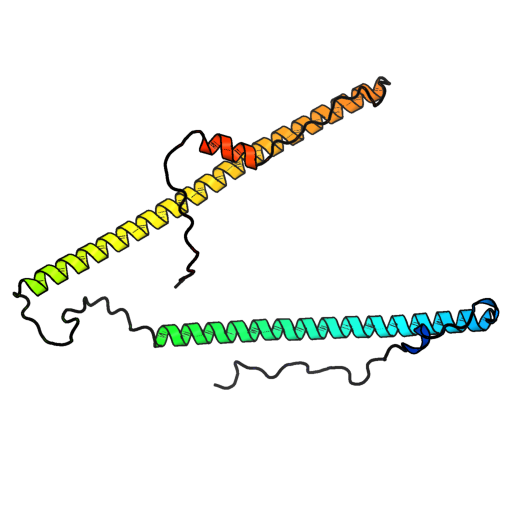LA A 1 143 ? -26.389 1.900 1.389 1.00 85.94 143 ALA A C 1
ATOM 1133 O O . ALA A 1 143 ? -26.483 1.490 0.236 1.00 85.94 143 ALA A O 1
ATOM 1134 N N . ARG A 1 144 ? -26.261 3.206 1.670 1.00 81.12 144 ARG A N 1
ATOM 1135 C CA . ARG A 1 144 ? -26.316 4.264 0.642 1.00 81.12 144 ARG A CA 1
ATOM 1136 C C . ARG A 1 144 ? -25.252 4.093 -0.447 1.00 81.12 144 ARG A C 1
ATOM 1138 O O . ARG A 1 144 ? -25.533 4.286 -1.626 1.00 81.12 144 ARG A O 1
ATOM 1145 N N . LYS A 1 145 ? -24.027 3.697 -0.074 1.00 83.19 145 LYS A N 1
ATOM 1146 C CA . LYS A 1 145 ? -22.958 3.411 -1.049 1.00 83.19 145 LYS A CA 1
ATOM 1147 C C . LYS A 1 145 ? -23.307 2.223 -1.948 1.00 83.19 145 LYS A C 1
ATOM 1149 O O . LYS A 1 145 ? -23.070 2.306 -3.150 1.00 83.19 145 LYS A O 1
ATOM 1154 N N . VAL A 1 146 ? -23.871 1.154 -1.382 1.00 84.81 146 VAL A N 1
ATOM 1155 C CA . VAL A 1 146 ? -24.290 -0.033 -2.144 1.00 84.81 146 VAL A CA 1
ATOM 1156 C C . VAL A 1 146 ? -25.417 0.319 -3.116 1.00 84.81 146 VAL A C 1
ATOM 1158 O O . VAL A 1 146 ? -25.297 0.022 -4.301 1.00 84.81 146 VAL A O 1
ATOM 1161 N N . GLU A 1 147 ? -26.448 1.036 -2.665 1.00 83.88 147 GLU A N 1
ATOM 1162 C CA . GLU A 1 147 ? -27.557 1.476 -3.525 1.00 83.88 147 GLU A CA 1
ATOM 1163 C C . GLU A 1 147 ? -27.074 2.358 -4.686 1.00 83.88 147 GLU A C 1
ATOM 1165 O O . GLU A 1 147 ? -27.462 2.157 -5.840 1.00 83.88 147 GLU A O 1
ATOM 1170 N N . LEU A 1 148 ? -26.170 3.306 -4.414 1.00 82.62 148 LEU A N 1
ATOM 1171 C CA . LEU A 1 148 ? -25.575 4.152 -5.448 1.00 82.62 148 LEU A CA 1
ATOM 1172 C C . LEU A 1 148 ? -24.761 3.333 -6.463 1.00 82.62 148 LEU A C 1
ATOM 1174 O O . LEU A 1 148 ? -24.781 3.617 -7.662 1.00 82.62 148 LEU A O 1
ATOM 1178 N N . GLU A 1 149 ? -24.026 2.320 -6.007 1.00 83.94 149 GLU A N 1
ATOM 1179 C CA . GLU A 1 149 ? -23.277 1.428 -6.892 1.00 83.94 149 GLU A CA 1
ATOM 1180 C C . GLU A 1 149 ? -24.186 0.557 -7.760 1.00 83.94 149 GLU A C 1
ATOM 1182 O O . GLU A 1 149 ? -23.886 0.368 -8.939 1.00 83.94 149 GLU A O 1
ATOM 1187 N N . GLU A 1 150 ? -25.298 0.060 -7.222 1.00 84.69 150 GLU A N 1
ATOM 1188 C CA . GLU A 1 150 ? -26.298 -0.691 -7.985 1.00 84.69 150 GLU A CA 1
ATOM 1189 C C . GLU A 1 150 ? -26.960 0.180 -9.056 1.00 84.69 150 GLU A C 1
ATOM 1191 O O . GLU A 1 150 ? -26.997 -0.207 -10.229 1.00 84.69 150 GLU A O 1
ATOM 1196 N N . ARG A 1 151 ? -27.376 1.402 -8.695 1.00 83.75 151 ARG A N 1
ATOM 1197 C CA . ARG A 1 151 ? -27.905 2.388 -9.652 1.00 83.75 151 ARG A CA 1
ATOM 1198 C C . ARG A 1 151 ? -26.878 2.711 -10.741 1.00 83.75 151 ARG A C 1
ATOM 1200 O O . ARG A 1 151 ? -27.204 2.714 -11.927 1.00 83.75 151 ARG A O 1
ATOM 1207 N N . TRP A 1 152 ? -25.611 2.905 -10.372 1.00 83.44 152 TRP A N 1
ATOM 1208 C CA . TRP A 1 152 ? -24.533 3.162 -11.331 1.00 83.44 152 TRP A CA 1
ATOM 1209 C C . TRP A 1 152 ? -24.273 1.983 -12.279 1.00 83.44 152 TRP A C 1
ATOM 1211 O O . TRP A 1 152 ? -24.032 2.195 -13.471 1.00 83.44 152 TRP A O 1
ATOM 1221 N N . LYS A 1 153 ? -24.349 0.742 -11.783 1.00 85.94 153 LYS A N 1
ATOM 1222 C CA . LYS A 1 153 ? -24.236 -0.464 -12.618 1.00 85.94 153 LYS A CA 1
ATOM 1223 C C . LYS A 1 153 ? -25.371 -0.531 -13.639 1.00 85.94 153 LYS A C 1
ATOM 1225 O O . LYS A 1 153 ? -25.091 -0.752 -14.815 1.00 85.94 153 LYS A O 1
ATOM 1230 N N . ALA A 1 154 ? -26.612 -0.264 -13.230 1.00 85.75 154 ALA A N 1
ATOM 1231 C CA . ALA A 1 154 ? -27.755 -0.230 -14.145 1.00 85.75 154 ALA A CA 1
ATOM 1232 C C . ALA A 1 154 ? -27.578 0.825 -15.256 1.00 85.75 154 ALA A C 1
ATOM 1234 O O . ALA A 1 154 ? -27.798 0.536 -16.433 1.00 85.75 154 ALA A O 1
ATOM 1235 N N . VAL A 1 155 ? -27.088 2.022 -14.908 1.00 86.31 155 VAL A N 1
ATOM 1236 C CA . VAL A 1 155 ? -26.781 3.084 -15.885 1.00 86.31 155 VAL A CA 1
ATOM 1237 C C . VAL A 1 155 ? -25.659 2.674 -16.843 1.00 86.31 155 VAL A C 1
ATOM 1239 O O . VAL A 1 155 ? -25.738 2.958 -18.041 1.00 86.31 155 VAL A O 1
ATOM 1242 N N . CYS A 1 156 ? -24.623 1.985 -16.354 1.00 83.88 156 CYS A N 1
ATOM 1243 C CA . CYS A 1 156 ? -23.556 1.460 -17.209 1.00 83.88 156 CYS A CA 1
ATOM 1244 C C . CYS A 1 156 ? -24.095 0.456 -18.236 1.00 83.88 156 CYS A C 1
ATOM 1246 O O . CYS A 1 156 ? -23.810 0.608 -19.424 1.00 83.88 156 CYS A O 1
ATOM 1248 N N . VAL A 1 157 ? -24.921 -0.502 -17.802 1.00 85.88 157 VAL A N 1
ATOM 1249 C CA . VAL A 1 157 ? -25.528 -1.512 -18.685 1.00 85.88 157 VAL A CA 1
ATOM 1250 C C . VAL A 1 157 ? -26.414 -0.851 -19.744 1.00 85.88 157 VAL A C 1
ATOM 1252 O O . VAL A 1 157 ? -26.241 -1.097 -20.937 1.00 85.88 157 VAL A O 1
ATOM 1255 N N . ALA A 1 158 ? -27.291 0.075 -19.347 1.00 85.44 158 ALA A N 1
ATOM 1256 C CA . ALA A 1 158 ? -28.141 0.805 -20.289 1.00 85.44 158 ALA A CA 1
ATOM 1257 C C . ALA A 1 158 ? -27.322 1.608 -21.321 1.00 85.44 158 ALA A C 1
ATOM 1259 O O . ALA A 1 158 ? -27.683 1.695 -22.499 1.00 85.44 158 ALA A O 1
ATOM 1260 N N . HIS A 1 159 ? -26.188 2.184 -20.905 1.00 86.25 159 HIS A N 1
ATOM 1261 C CA . HIS A 1 159 ? -25.290 2.899 -21.806 1.00 86.25 159 HIS A CA 1
ATOM 1262 C C . HIS A 1 159 ? -24.580 1.966 -22.795 1.00 86.25 159 HIS A C 1
ATOM 1264 O O . HIS A 1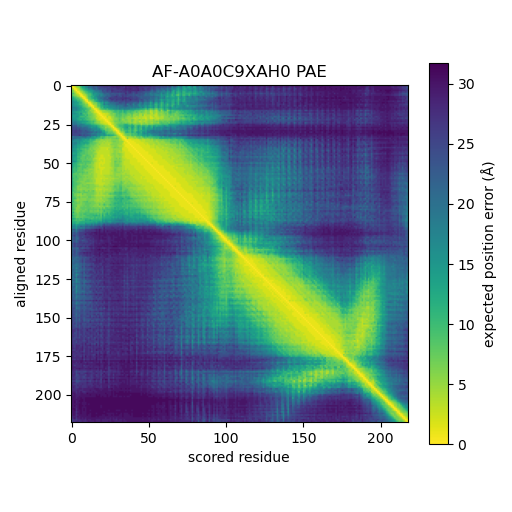 159 ? -24.436 2.310 -23.970 1.00 86.25 159 HIS A O 1
ATOM 1270 N N . GLU A 1 160 ? -24.153 0.787 -22.347 1.00 85.44 160 GLU A N 1
ATOM 1271 C CA . GLU A 1 160 ? -23.562 -0.234 -23.213 1.00 85.44 160 GLU A CA 1
ATOM 1272 C C . GLU A 1 160 ? -24.562 -0.713 -24.267 1.00 85.44 160 GLU A C 1
ATOM 1274 O O . GLU A 1 160 ? -24.236 -0.719 -25.456 1.00 85.44 160 GLU A O 1
ATOM 1279 N N . GLU A 1 161 ? -25.807 -0.991 -23.876 1.00 86.62 161 GLU A N 1
ATOM 1280 C CA . GLU A 1 161 ? -26.885 -1.317 -24.815 1.00 86.62 161 GLU A CA 1
ATOM 1281 C C . GLU A 1 161 ? -27.136 -0.189 -25.824 1.00 86.62 161 GLU A C 1
ATOM 1283 O O . GLU A 1 161 ? -27.305 -0.440 -27.022 1.00 86.62 161 GLU A O 1
ATOM 1288 N N . ALA A 1 162 ? -27.126 1.069 -25.372 1.00 85.44 162 ALA A N 1
ATOM 1289 C CA . ALA A 1 162 ? -27.266 2.228 -26.248 1.00 85.44 162 ALA A CA 1
ATOM 1290 C C . ALA A 1 162 ? -26.090 2.352 -27.232 1.00 85.44 162 ALA A C 1
ATOM 1292 O O . ALA A 1 162 ? -26.300 2.693 -28.397 1.00 85.44 162 ALA A O 1
ATOM 1293 N N . ILE A 1 163 ? -24.861 2.036 -26.806 1.00 84.81 163 ILE A N 1
ATOM 1294 C CA . ILE A 1 163 ? -23.690 1.986 -27.692 1.00 84.81 163 ILE A CA 1
ATOM 1295 C C . ILE A 1 163 ? -23.835 0.861 -28.716 1.00 84.81 163 ILE A C 1
ATOM 1297 O O . ILE A 1 163 ? -23.519 1.083 -29.884 1.00 84.81 163 ILE A O 1
ATOM 1301 N N . VAL A 1 164 ? -24.296 -0.327 -28.316 1.00 87.38 164 VAL A N 1
ATOM 1302 C CA . VAL A 1 164 ? -24.503 -1.459 -29.234 1.00 87.38 164 VAL A CA 1
ATOM 1303 C C . VAL A 1 164 ? -25.549 -1.101 -30.289 1.00 87.38 164 VAL A C 1
ATOM 1305 O O . VAL A 1 164 ? -25.274 -1.221 -31.484 1.00 87.38 164 VAL A O 1
ATOM 1308 N N . LYS A 1 165 ? -26.699 -0.555 -29.873 1.00 84.75 165 LYS A N 1
ATOM 1309 C CA . LYS A 1 165 ? -27.742 -0.058 -30.788 1.00 84.75 165 LYS A CA 1
ATOM 1310 C C . LYS A 1 165 ? -27.200 1.033 -31.716 1.00 84.75 165 LYS A C 1
ATOM 1312 O O . LYS A 1 165 ? -27.445 0.998 -32.919 1.00 84.75 165 LYS A O 1
ATOM 1317 N N . TRP A 1 166 ? -26.420 1.976 -31.185 1.00 87.62 166 TRP A N 1
ATOM 1318 C CA . TRP A 1 166 ? -25.795 3.037 -31.975 1.00 87.62 166 TRP A CA 1
ATOM 1319 C C . TRP A 1 166 ? -24.781 2.501 -32.996 1.00 87.62 166 TRP A C 1
ATOM 1321 O O . TRP A 1 166 ? -24.784 2.950 -34.142 1.00 87.62 166 TRP A O 1
ATOM 1331 N N . LYS A 1 167 ? -23.938 1.531 -32.620 1.00 84.94 167 LYS A N 1
ATOM 1332 C CA . LYS A 1 167 ? -22.987 0.881 -33.536 1.00 84.94 167 LYS A CA 1
ATOM 1333 C C . LYS A 1 167 ? -23.723 0.178 -34.672 1.00 84.94 167 LYS A C 1
ATOM 1335 O O . LYS A 1 167 ? -23.399 0.442 -35.826 1.00 84.94 167 LYS A O 1
ATOM 1340 N N . ALA A 1 168 ? -24.756 -0.605 -34.354 1.00 84.44 168 ALA A N 1
ATOM 1341 C CA . ALA A 1 168 ? -25.583 -1.281 -35.350 1.00 84.44 168 ALA A CA 1
ATOM 1342 C C . ALA A 1 168 ? -26.233 -0.280 -36.323 1.00 84.44 168 ALA A C 1
ATOM 1344 O O . ALA A 1 168 ? -26.148 -0.444 -37.539 1.00 84.44 168 ALA A O 1
ATOM 1345 N N . MET A 1 169 ? -26.802 0.821 -35.817 1.00 80.62 169 MET A N 1
ATOM 1346 C CA . MET A 1 169 ? -27.347 1.878 -36.678 1.00 80.62 169 MET A CA 1
ATOM 1347 C C . MET A 1 169 ? -26.259 2.510 -37.557 1.00 80.62 169 MET A C 1
ATOM 1349 O O . MET A 1 169 ? -26.436 2.625 -38.769 1.00 80.62 169 MET A O 1
ATOM 1353 N N . CYS A 1 170 ? -25.102 2.865 -36.996 1.00 79.88 170 CYS A N 1
ATOM 1354 C CA . CYS A 1 170 ? -23.983 3.421 -37.760 1.00 79.88 170 CYS A CA 1
ATOM 1355 C C . CYS A 1 170 ? -23.467 2.468 -38.848 1.00 79.88 170 CYS A C 1
ATOM 1357 O O . CYS A 1 170 ? -23.122 2.924 -39.936 1.00 79.88 170 CYS A O 1
ATOM 1359 N N . GLU A 1 171 ? -23.428 1.162 -38.590 1.00 81.12 171 GLU A N 1
ATOM 1360 C CA . GLU A 1 171 ? -23.062 0.144 -39.581 1.00 81.12 171 GLU A CA 1
ATOM 1361 C C . GLU A 1 171 ? -24.081 0.077 -40.723 1.00 81.12 171 GLU A C 1
ATOM 1363 O O . GLU A 1 171 ? -23.686 0.104 -41.890 1.00 81.12 171 GLU A O 1
ATOM 1368 N N . THR A 1 172 ? -25.386 0.119 -40.423 1.00 79.88 172 THR A N 1
ATOM 1369 C CA . THR A 1 172 ? -26.421 0.180 -41.472 1.00 79.88 172 THR A CA 1
ATOM 1370 C C . THR A 1 172 ? -26.327 1.451 -42.326 1.00 79.88 172 THR A C 1
ATOM 1372 O O . THR A 1 172 ? -26.489 1.383 -43.544 1.00 79.88 172 THR A O 1
ATOM 1375 N N . PHE A 1 173 ? -26.006 2.607 -41.732 1.00 79.62 173 PHE A N 1
ATOM 1376 C CA . PHE A 1 173 ? -25.817 3.862 -42.470 1.00 79.62 173 PHE A CA 1
ATOM 1377 C C . PHE A 1 173 ? -24.544 3.864 -43.326 1.00 79.62 173 PHE A C 1
ATOM 1379 O O . PHE A 1 173 ? -24.565 4.381 -44.444 1.00 79.62 173 PHE A O 1
ATOM 1386 N N . LYS A 1 174 ? -23.458 3.239 -42.850 1.00 75.38 174 LYS A N 1
ATOM 1387 C CA . LYS A 1 174 ? -22.238 3.027 -43.646 1.00 75.38 174 LYS A CA 1
ATOM 1388 C C . LYS A 1 174 ? -22.501 2.122 -44.849 1.00 75.38 174 LYS A C 1
ATOM 1390 O O . LYS A 1 174 ? -22.077 2.459 -45.949 1.00 75.38 174 LYS A O 1
ATOM 1395 N N . GLY A 1 175 ? -23.255 1.034 -44.667 1.00 75.88 175 GLY A N 1
ATOM 1396 C CA . GLY A 1 175 ? -23.659 0.141 -45.761 1.00 75.88 175 GLY A CA 1
ATOM 1397 C C . GLY A 1 175 ? -24.529 0.824 -46.825 1.00 75.88 175 GLY A C 1
ATOM 1398 O O . GLY A 1 175 ? -24.514 0.424 -47.984 1.00 75.88 175 GLY A O 1
ATOM 1399 N N . ARG A 1 176 ? -25.240 1.898 -46.456 1.00 75.88 176 ARG A N 1
ATOM 1400 C CA . ARG A 1 176 ? -26.039 2.739 -47.366 1.00 75.88 176 ARG A CA 1
ATOM 1401 C C . ARG A 1 176 ? -25.253 3.899 -47.999 1.00 75.88 176 ARG A C 1
ATOM 1403 O O . ARG A 1 176 ? -25.849 4.711 -48.698 1.00 75.88 176 ARG A O 1
ATOM 1410 N N . GLY A 1 177 ? -23.943 4.004 -47.755 1.00 68.88 177 GLY A N 1
ATOM 1411 C CA . GLY A 1 177 ? -23.081 5.026 -48.362 1.00 68.88 177 GLY A CA 1
ATOM 1412 C C . GLY A 1 177 ? -23.217 6.432 -47.764 1.00 68.88 177 GLY A C 1
ATOM 1413 O O . GLY A 1 177 ? -22.830 7.410 -48.403 1.00 68.88 177 GLY A O 1
ATOM 1414 N N . VAL A 1 178 ? -23.759 6.570 -46.548 1.00 69.25 178 VAL A N 1
ATOM 1415 C CA . VAL A 1 178 ? -23.891 7.876 -45.883 1.00 69.25 178 VAL A CA 1
ATOM 1416 C C . VAL A 1 178 ? -22.510 8.403 -45.480 1.00 69.25 178 VAL A C 1
ATOM 1418 O O . VAL A 1 178 ? -21.742 7.722 -44.799 1.00 69.25 178 VAL A O 1
ATOM 1421 N N . ALA A 1 179 ? -22.195 9.637 -45.885 1.00 61.53 179 ALA A N 1
ATOM 1422 C CA . ALA A 1 179 ? -20.930 10.292 -45.559 1.00 61.53 179 ALA A CA 1
ATOM 1423 C C . ALA A 1 179 ? -20.692 10.332 -44.039 1.00 61.53 179 ALA A C 1
ATOM 1425 O O . ALA A 1 179 ? -21.606 10.622 -43.266 1.00 61.53 179 ALA A O 1
ATOM 1426 N N . ALA A 1 180 ? -19.444 10.124 -43.606 1.00 63.09 180 ALA A N 1
ATOM 1427 C CA . ALA A 1 180 ? -19.079 10.008 -42.188 1.00 63.09 180 ALA A CA 1
ATOM 1428 C C . ALA A 1 180 ? -19.501 11.212 -41.317 1.00 63.09 180 ALA A C 1
ATOM 1430 O O . ALA A 1 180 ? -19.701 11.061 -40.115 1.00 63.09 180 ALA A O 1
ATOM 1431 N N . LYS A 1 181 ? -19.681 12.393 -41.926 1.00 66.88 181 LYS A N 1
ATOM 1432 C CA . LYS A 1 181 ? -20.157 13.621 -41.265 1.00 66.88 181 LYS A CA 1
ATOM 1433 C C . LYS A 1 181 ? -21.636 13.567 -40.847 1.00 66.88 181 LYS A C 1
ATOM 1435 O O . LYS A 1 181 ? -22.027 14.317 -39.962 1.00 66.88 181 LYS A O 1
ATOM 1440 N N . ASN A 1 182 ? -22.428 12.681 -41.453 1.00 67.38 182 ASN A N 1
ATOM 1441 C CA . ASN A 1 182 ? -23.863 12.518 -41.200 1.00 67.38 182 ASN A CA 1
ATOM 1442 C C . ASN A 1 182 ? -24.183 11.295 -40.321 1.00 67.38 182 ASN A C 1
ATOM 1444 O O . ASN A 1 182 ? -25.349 10.946 -40.152 1.00 67.38 182 ASN A O 1
ATOM 1448 N N . LEU A 1 183 ? -23.167 10.620 -39.771 1.00 71.75 183 LEU A N 1
ATOM 1449 C CA . LEU A 1 183 ? -23.382 9.533 -38.818 1.00 71.75 183 LEU A CA 1
ATOM 1450 C C . LEU A 1 183 ? -23.883 10.085 -37.479 1.00 71.75 183 LEU A C 1
ATOM 1452 O O . LEU A 1 183 ? -23.489 11.170 -37.043 1.00 71.75 183 LEU A O 1
ATOM 1456 N N . LEU A 1 184 ? -24.743 9.312 -36.812 1.00 72.25 184 LEU A N 1
ATOM 1457 C CA . LEU A 1 184 ? -25.261 9.663 -35.493 1.00 72.25 184 LEU A CA 1
ATOM 1458 C C . LEU A 1 184 ? -24.100 9.885 -34.516 1.00 72.25 184 LEU A C 1
ATOM 1460 O O . LEU A 1 184 ? -23.130 9.127 -34.499 1.00 72.25 184 LEU A O 1
ATOM 1464 N N . LYS A 1 185 ? -24.205 10.905 -33.661 1.00 73.12 185 LYS A N 1
ATOM 1465 C CA . LYS A 1 185 ? -23.205 11.162 -32.615 1.00 73.12 185 LYS A CA 1
ATOM 1466 C C . LYS A 1 185 ? -23.234 10.036 -31.583 1.00 73.12 185 LYS A C 1
ATOM 1468 O O . LYS A 1 185 ? -24.304 9.550 -31.223 1.00 73.12 185 LYS A O 1
ATOM 1473 N N . LYS A 1 186 ? -22.055 9.640 -31.099 1.00 77.62 186 LYS A N 1
ATOM 1474 C CA . LYS A 1 186 ? -21.928 8.599 -30.075 1.00 77.62 186 LYS A CA 1
ATOM 1475 C C . LYS A 1 186 ? -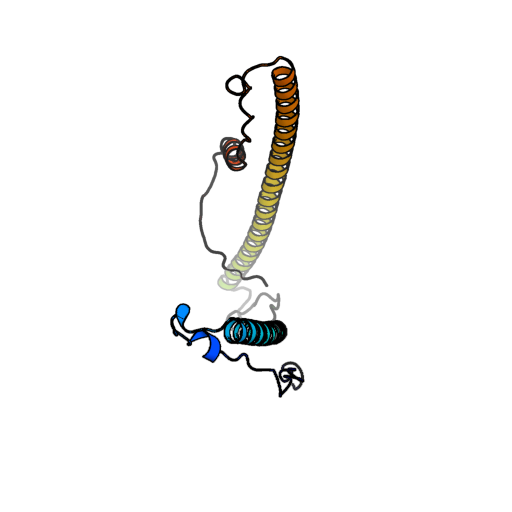22.680 9.021 -28.800 1.00 77.62 186 LYS A C 1
ATOM 1477 O O . LYS A 1 186 ? -22.495 10.163 -28.364 1.00 77.62 186 LYS A O 1
ATOM 1482 N N . PRO A 1 187 ? -23.475 8.127 -28.184 1.00 81.00 187 PRO A N 1
ATOM 1483 C CA . PRO A 1 187 ? -24.077 8.385 -26.882 1.00 81.00 187 PRO A CA 1
ATOM 1484 C C . PRO A 1 187 ? -23.005 8.771 -25.854 1.00 81.00 187 PRO A C 1
ATOM 1486 O O . PRO A 1 187 ? -21.938 8.155 -25.809 1.00 81.00 187 PRO A O 1
ATOM 1489 N N . LYS A 1 188 ? -23.278 9.786 -25.029 1.00 76.31 188 LYS A N 1
ATOM 1490 C CA . LYS A 1 188 ? -22.416 10.171 -23.900 1.00 76.31 188 LYS A CA 1
ATOM 1491 C C . LYS A 1 188 ? -22.873 9.430 -22.647 1.00 76.31 188 LYS A C 1
ATOM 1493 O O . LYS A 1 188 ? -24.073 9.316 -22.417 1.00 76.31 188 LYS A O 1
ATOM 1498 N N . ARG A 1 189 ? -21.930 8.917 -21.856 1.00 75.25 189 ARG A N 1
ATOM 1499 C CA . ARG A 1 189 ? -22.245 8.311 -20.559 1.00 75.25 189 ARG A CA 1
ATOM 1500 C C . ARG A 1 189 ? -22.495 9.419 -19.544 1.00 75.25 189 ARG A C 1
ATOM 1502 O O . ARG A 1 189 ? -21.732 10.382 -19.499 1.00 75.25 189 ARG A O 1
ATOM 1509 N N . VAL A 1 190 ? -23.534 9.258 -18.738 1.00 76.62 190 VAL A N 1
ATOM 1510 C CA . VAL A 1 190 ? -23.787 10.105 -17.569 1.00 76.62 190 VAL A CA 1
ATOM 1511 C C . VAL A 1 190 ? -22.663 9.879 -16.547 1.00 76.62 190 VAL A C 1
ATOM 1513 O O . VAL A 1 190 ? -22.107 8.783 -16.485 1.00 76.62 190 VAL A O 1
ATOM 1516 N N . LEU A 1 191 ? -22.249 10.905 -15.804 1.00 73.88 191 LEU A N 1
ATOM 1517 C CA . LEU A 1 191 ? -21.195 10.774 -14.792 1.00 73.88 191 LEU A CA 1
ATOM 1518 C C . LEU A 1 191 ? -21.786 10.236 -13.488 1.00 73.88 191 LEU A C 1
ATOM 1520 O O . LEU A 1 191 ? -22.899 10.593 -13.125 1.00 73.88 191 LEU A O 1
ATOM 1524 N N . LYS A 1 192 ? -21.018 9.434 -12.740 1.00 70.25 192 LYS A N 1
ATOM 1525 C CA . LYS A 1 192 ? -21.464 8.905 -11.438 1.00 70.25 192 LYS A CA 1
ATOM 1526 C C . LYS A 1 192 ? -21.840 10.029 -10.461 1.00 70.25 192 LYS A C 1
ATOM 1528 O O . LYS A 1 192 ? -22.757 9.855 -9.674 1.00 70.25 192 LYS A O 1
ATOM 1533 N N . ALA A 1 193 ? -21.173 11.181 -10.564 1.00 67.44 193 ALA A N 1
ATOM 1534 C CA . ALA A 1 193 ? -21.438 12.365 -9.749 1.00 67.44 193 ALA A CA 1
ATOM 1535 C C . ALA A 1 193 ? -22.852 12.946 -9.940 1.00 67.44 193 ALA A C 1
ATOM 1537 O O . ALA A 1 193 ? -23.442 13.386 -8.966 1.00 67.44 193 ALA A O 1
ATOM 1538 N N . SER A 1 194 ? -23.444 12.884 -11.138 1.00 64.19 194 SER A N 1
ATOM 1539 C CA . SER A 1 194 ? -24.800 13.427 -11.328 1.00 64.19 194 SER A CA 1
ATOM 1540 C C . SER A 1 194 ? -25.896 12.517 -10.761 1.00 64.19 194 SER A C 1
ATOM 1542 O O . SER A 1 194 ? -27.013 12.969 -10.573 1.00 64.19 194 SER A O 1
ATOM 1544 N N . LEU A 1 195 ? -25.590 11.239 -10.491 1.00 60.56 195 LEU A N 1
ATOM 1545 C CA . LEU A 1 195 ? -26.491 10.341 -9.754 1.00 60.56 195 LEU A CA 1
ATOM 1546 C C . LEU A 1 195 ? -26.416 10.540 -8.238 1.00 60.56 195 LEU A C 1
ATOM 1548 O O . LEU A 1 195 ? -27.295 10.063 -7.526 1.00 60.56 195 LEU A O 1
ATOM 1552 N N . VAL A 1 196 ? -25.361 11.197 -7.750 1.00 59.47 196 VAL A N 1
ATOM 1553 C CA . VAL A 1 196 ? -25.242 11.573 -6.338 1.00 59.47 196 VAL A CA 1
ATOM 1554 C C . VAL A 1 196 ? -26.157 12.764 -6.056 1.00 59.47 196 VAL A C 1
ATOM 1556 O O . VAL A 1 196 ? -26.954 12.680 -5.129 1.00 59.47 196 VAL A O 1
ATOM 1559 N N . GLU A 1 197 ? -26.147 13.790 -6.914 1.00 55.16 197 GLU A N 1
ATOM 1560 C CA . GLU A 1 197 ? -27.024 14.968 -6.777 1.00 55.16 197 GLU A CA 1
ATOM 1561 C C . GLU A 1 197 ? -28.521 14.600 -6.803 1.00 55.16 197 GLU A C 1
ATOM 1563 O O . GLU A 1 197 ? -29.258 15.005 -5.910 1.00 55.16 197 GLU A O 1
ATOM 1568 N N . GLU A 1 198 ? -28.962 13.722 -7.716 1.00 52.31 198 GLU A N 1
ATOM 1569 C CA . GLU A 1 198 ? -30.361 13.240 -7.743 1.00 52.31 198 GLU A CA 1
ATOM 1570 C C . GLU A 1 198 ? -30.779 12.484 -6.466 1.00 52.31 198 GLU A C 1
ATOM 1572 O O . GLU A 1 198 ? -31.965 12.406 -6.159 1.00 52.31 198 GLU A O 1
ATOM 1577 N N . SER A 1 199 ? -29.828 11.910 -5.720 1.00 48.59 199 SER A N 1
ATOM 1578 C CA . SER A 1 199 ? -30.106 11.216 -4.453 1.00 48.59 199 SER A CA 1
ATOM 1579 C C . SER A 1 199 ? -30.029 12.120 -3.220 1.00 48.59 199 SER A C 1
ATOM 1581 O O . SER A 1 199 ? -30.561 11.762 -2.172 1.00 48.59 199 SER A O 1
ATOM 1583 N N . GLU A 1 200 ? -29.371 13.274 -3.334 1.00 48.34 200 GLU A N 1
ATOM 1584 C CA . GLU A 1 200 ? -29.254 14.274 -2.268 1.00 48.34 200 GLU A CA 1
ATOM 1585 C C . GLU A 1 200 ? -30.414 15.284 -2.305 1.00 48.34 200 GLU A C 1
ATOM 1587 O O . GLU A 1 200 ? -30.820 15.790 -1.258 1.00 48.34 200 GLU A O 1
ATOM 1592 N N . ASP A 1 201 ? -31.011 15.516 -3.479 1.00 43.31 201 ASP A N 1
ATOM 1593 C CA . ASP A 1 201 ? -32.156 16.420 -3.651 1.00 43.31 201 ASP A CA 1
ATOM 1594 C C . ASP A 1 201 ? -33.479 15.891 -3.056 1.00 43.31 201 ASP A C 1
ATOM 1596 O O . ASP A 1 201 ? -34.407 16.675 -2.840 1.00 43.31 201 ASP A O 1
ATOM 1600 N N . GLU A 1 202 ? -33.575 14.598 -2.717 1.00 47.69 202 GLU A N 1
ATOM 1601 C CA . GLU A 1 202 ? -34.741 14.036 -2.013 1.00 47.69 202 GLU A CA 1
ATOM 1602 C C . GLU A 1 202 ? -34.667 14.147 -0.479 1.00 47.69 202 GLU A C 1
ATOM 1604 O O . GLU A 1 202 ? -35.683 13.936 0.180 1.00 47.69 202 GLU A O 1
ATOM 1609 N N . ASP A 1 203 ? -33.526 14.518 0.118 1.00 44.00 203 ASP A N 1
ATOM 1610 C CA . ASP A 1 203 ? -33.405 14.546 1.584 1.00 44.00 203 ASP A CA 1
ATOM 1611 C C . ASP A 1 203 ? -32.491 15.682 2.073 1.00 44.00 203 ASP A C 1
ATOM 1613 O O . ASP A 1 203 ? -31.397 15.488 2.616 1.00 44.00 203 ASP A O 1
ATOM 1617 N N . LYS A 1 204 ? -32.961 16.926 1.889 1.00 42.34 204 LYS A N 1
ATOM 1618 C CA . LYS A 1 204 ? -32.411 18.094 2.589 1.00 42.34 204 LYS A CA 1
ATOM 1619 C C . LYS A 1 204 ? -32.604 17.936 4.097 1.00 42.34 204 LYS A C 1
ATOM 1621 O O . LYS A 1 204 ? -33.622 18.348 4.650 1.00 42.34 204 LYS A O 1
ATOM 1626 N N . GLY A 1 205 ? -31.573 17.444 4.775 1.00 39.53 205 GLY A N 1
ATOM 1627 C CA . GLY A 1 205 ? -31.560 17.418 6.230 1.00 39.53 205 GLY A CA 1
ATOM 1628 C C . GLY A 1 205 ? -30.271 16.893 6.846 1.00 39.53 205 GLY A C 1
ATOM 1629 O O . GLY A 1 205 ? -30.253 15.787 7.369 1.00 39.53 205 GLY A O 1
ATOM 1630 N N . GLY A 1 206 ? -29.232 17.731 6.895 1.00 35.47 206 GLY A N 1
ATOM 1631 C CA . GLY A 1 206 ? -28.316 17.705 8.039 1.00 35.47 206 GLY A CA 1
ATOM 1632 C C . GLY A 1 206 ? -26.827 17.583 7.733 1.00 35.47 206 GLY A C 1
ATOM 1633 O O . GLY A 1 206 ? -26.331 16.510 7.413 1.00 35.47 206 GLY A O 1
ATOM 1634 N N . GLY A 1 207 ? -26.122 18.687 7.996 1.00 35.25 207 GLY A N 1
ATOM 1635 C CA . GLY A 1 207 ? -24.844 18.655 8.707 1.00 35.25 207 GLY A CA 1
ATOM 1636 C C . GLY A 1 207 ? -23.633 18.201 7.906 1.00 35.25 207 GLY A C 1
ATOM 1637 O O . GLY A 1 207 ? -23.133 17.096 8.095 1.00 35.25 207 GLY A O 1
ATOM 1638 N N . SER A 1 208 ? -23.117 19.116 7.087 1.00 48.53 208 SER A N 1
ATOM 1639 C CA . SER A 1 208 ? -21.683 19.189 6.822 1.00 48.53 208 SER A CA 1
ATOM 1640 C C . SER A 1 208 ? -20.988 19.515 8.141 1.00 48.53 208 SER A C 1
ATOM 1642 O O . SER A 1 208 ? -21.128 20.635 8.625 1.00 48.53 208 SER A O 1
ATOM 1644 N N . ASP A 1 209 ? -20.274 18.551 8.710 1.00 37.91 209 ASP A N 1
ATOM 1645 C CA . ASP A 1 209 ? -19.264 18.823 9.727 1.00 37.91 209 ASP A CA 1
ATOM 1646 C C . ASP A 1 209 ? -18.016 18.015 9.364 1.00 37.91 209 ASP A C 1
ATOM 1648 O O . ASP A 1 209 ? -17.970 16.784 9.471 1.00 37.91 209 ASP A O 1
ATOM 1652 N N . GLU A 1 210 ? -17.060 18.733 8.780 1.00 46.75 210 GLU A N 1
ATOM 1653 C CA . GLU A 1 210 ? -15.691 18.285 8.597 1.00 46.75 210 GLU A CA 1
ATOM 1654 C C . GLU A 1 210 ? -15.027 18.265 9.970 1.00 46.75 210 GLU A C 1
ATOM 1656 O O . GLU A 1 210 ? -14.619 19.321 10.425 1.00 46.75 210 GLU A O 1
ATOM 1661 N N . GLU A 1 211 ? -14.848 17.108 10.612 1.00 38.19 211 GLU A N 1
ATOM 1662 C CA . GLU A 1 211 ? -13.815 16.989 11.648 1.00 38.19 211 GLU A CA 1
ATOM 1663 C C . GLU A 1 211 ? -13.097 15.632 11.604 1.00 38.19 211 GLU A C 1
ATOM 1665 O O . GLU A 1 211 ? -13.674 14.568 11.830 1.00 38.19 211 GLU A O 1
ATOM 1670 N N . SER A 1 212 ? -11.813 15.750 11.249 1.00 39.78 212 SER A N 1
ATOM 1671 C CA . SER A 1 212 ? -10.634 14.949 11.589 1.00 39.78 212 SER A CA 1
ATOM 1672 C C . SER A 1 212 ? -10.818 13.488 11.994 1.00 39.78 212 SER A C 1
ATOM 1674 O O . SER A 1 212 ? -11.264 13.154 13.091 1.00 39.78 212 SER A O 1
ATOM 1676 N N . GLU A 1 213 ? -10.279 12.616 11.141 1.00 41.75 213 GLU A N 1
ATOM 1677 C CA . GLU A 1 213 ? -9.822 11.272 11.494 1.00 41.75 213 GLU A CA 1
ATOM 1678 C C . GLU A 1 213 ? -8.751 11.344 12.596 1.00 41.75 213 GLU A C 1
ATOM 1680 O O . GLU A 1 213 ? -7.553 11.418 12.333 1.00 41.75 213 GLU A O 1
ATOM 1685 N N . SER A 1 214 ? -9.183 11.310 13.856 1.00 36.38 214 SER A N 1
ATOM 1686 C CA . SER A 1 214 ? -8.372 10.748 14.934 1.00 36.38 214 SER A CA 1
ATOM 1687 C C . SER A 1 214 ? -8.640 9.245 14.966 1.00 36.38 214 SER A C 1
ATOM 1689 O O . SER A 1 214 ? -9.643 8.783 15.523 1.00 36.38 214 SER A O 1
ATOM 1691 N N . ASP A 1 215 ? -7.770 8.506 14.285 1.00 47.94 215 ASP A N 1
ATOM 1692 C CA . ASP A 1 215 ? -7.742 7.049 14.254 1.00 47.94 215 ASP A CA 1
ATOM 1693 C C . ASP A 1 215 ? -7.229 6.532 15.607 1.00 47.94 215 ASP A C 1
ATOM 1695 O O . ASP A 1 215 ? -6.056 6.225 15.787 1.00 47.94 215 ASP A O 1
ATOM 1699 N N . ASP A 1 216 ? -8.118 6.526 16.598 1.00 43.44 216 ASP A N 1
ATOM 1700 C CA . ASP A 1 216 ? -7.962 5.747 17.827 1.00 43.44 216 ASP A CA 1
ATOM 1701 C C . ASP A 1 216 ? -8.728 4.427 17.625 1.00 43.44 216 ASP A C 1
ATOM 1703 O O . ASP A 1 216 ? -9.824 4.204 18.158 1.00 43.44 216 ASP A O 1
ATOM 1707 N N . GLU A 1 217 ? -8.184 3.567 16.758 1.00 47.75 217 GLU A N 1
ATOM 1708 C CA . GLU A 1 217 ? -8.554 2.156 16.713 1.00 47.75 217 GLU A CA 1
ATOM 1709 C C . GLU A 1 217 ? -7.770 1.375 17.775 1.00 47.75 217 GLU A C 1
ATOM 1711 O O . GLU A 1 217 ? -6.550 1.458 17.915 1.00 47.75 217 GLU A O 1
ATOM 1716 N N . ARG A 1 218 ? -8.557 0.649 18.563 1.00 36.22 218 ARG A N 1
ATOM 1717 C CA . ARG A 1 218 ? -8.225 -0.081 19.781 1.00 36.22 218 ARG A CA 1
ATOM 1718 C C . ARG A 1 218 ? -8.059 -1.565 19.494 1.00 36.22 218 ARG A C 1
ATOM 1720 O O . ARG A 1 218 ? -8.872 -2.078 18.692 1.00 36.22 218 ARG A O 1
#

Sequence (218 aa):
MEGIIKDPVIEHIPDELPLPDWSLLCSKAPLPSYSRYNLEERCNALAEALGHAKVQLAVAHEIMSGQSGQLIVQNMGMEAMHRTLFEKEQPKNNDRTAMFPKGFGRHATDPEWVQQKWTLEDEGKQKEVDKAQRKVMKAGKKARKVELEERWKAVCVAHEEAIVKWKAMCETFKGRGVAAKNLLKKPKRVLKASLVEESEDEDKGGGSDEESESDDER